Protein AF-A0A0G1WYI2-F1 (afdb_monomer)

Sequence (240 aa):
MKNLLLYLTIISSIGLPIISYSRYSRLRNTNDNTSSTASSGVLGTSTGSEQIYFTVNVPAVFNEDLKAPNVVYSLRAGEGITLSGDAQSPTISNTGILELVAGTGISVEDNKITSTITQGLTSLTAGTNISIDGNKITNTYTAPAVDFTESGWTISGTTVGLTTTTNSVVVDGLTFGNATITNGKSILPDTDLGSDLGSPTYRFNNIYAANLEIESGITSSGQALVTYNPADTTFADEGA

pLDDT: mean 72.84, std 18.52, range [35.06, 95.62]

Foldseek 3Di:
DDDDDDDDDDDDDDDDDDDDDDDDDDPDPDPPPDDDDDDPPDVDDDPDPDDDDDPPPDDDDDPDDDDDPPDQQDDDDDPQWDWDDGRRDIDIDGRNPPDDDDDQQWDDDDPDIDGNPPPPCVDDDDDPQWDDDPPDIDRNDDDDDPPCVVVQWDDDPPDIDRNDPPDDDDDPDDDDPDD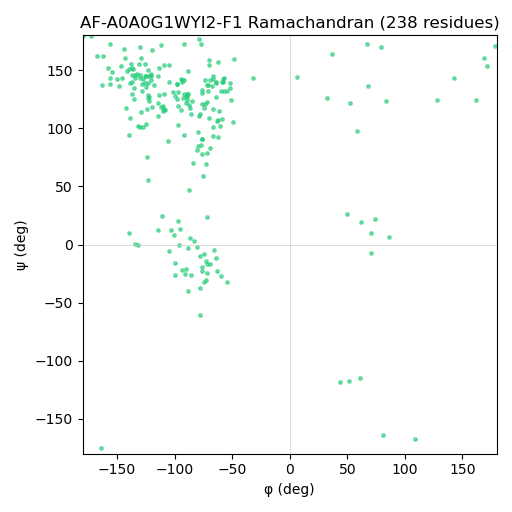DDDPPDDDDDPDPVPDDPADPVGDDPDDDDPDDDDPDDDPDDDDDDDDDDPVDPDDDDDDD

Structure (mmCIF, N/CA/C/O backbone):
data_AF-A0A0G1WYI2-F1
#
_entry.id   AF-A0A0G1WYI2-F1
#
loop_
_atom_site.group_PDB
_atom_site.id
_atom_site.type_symbol
_atom_site.label_atom_id
_atom_site.label_alt_id
_atom_site.label_comp_id
_atom_site.label_asym_id
_atom_site.label_entity_id
_atom_site.label_seq_id
_atom_site.pdbx_PDB_ins_code
_atom_site.Cartn_x
_atom_site.Cartn_y
_atom_site.Cartn_z
_atom_site.occupancy
_atom_site.B_iso_or_equiv
_atom_site.auth_seq_id
_atom_site.auth_comp_id
_atom_site.auth_asym_id
_atom_site.auth_atom_id
_atom_site.pdbx_PDB_model_num
ATOM 1 N N . MET A 1 1 ? -114.170 18.255 120.580 1.00 37.19 1 MET A N 1
ATOM 2 C CA . MET A 1 1 ? -113.705 16.931 121.068 1.00 37.19 1 MET A CA 1
ATOM 3 C C . MET A 1 1 ? -113.853 15.912 119.923 1.00 37.19 1 MET A C 1
ATOM 5 O O . MET A 1 1 ? -114.345 16.313 118.878 1.00 37.19 1 MET A O 1
ATOM 9 N N . LYS A 1 2 ? -113.390 14.659 120.087 1.00 45.09 2 LYS A N 1
ATOM 10 C CA . LYS A 1 2 ? -113.531 13.479 119.171 1.00 45.09 2 LYS A CA 1
ATOM 11 C C . LYS A 1 2 ? -114.995 13.272 118.674 1.00 45.09 2 LYS A C 1
ATOM 13 O O . LYS A 1 2 ? -115.870 13.763 119.378 1.00 45.09 2 LYS A O 1
ATOM 18 N N . ASN A 1 3 ? -115.402 12.578 117.585 1.00 43.59 3 ASN A N 1
ATOM 19 C CA . ASN A 1 3 ? -114.900 11.544 116.615 1.00 43.59 3 ASN A CA 1
ATOM 20 C C . ASN A 1 3 ? -115.858 11.557 115.347 1.00 43.59 3 ASN A C 1
ATOM 22 O O . ASN A 1 3 ? -116.803 12.336 115.404 1.00 43.59 3 ASN A O 1
ATOM 26 N N . LEU A 1 4 ? -115.863 10.745 114.253 1.00 45.12 4 LEU A N 1
ATOM 27 C CA . LEU A 1 4 ? -114.950 9.879 113.436 1.00 45.12 4 LEU A CA 1
ATOM 28 C C . LEU A 1 4 ? -115.776 9.229 112.247 1.00 45.12 4 LEU A C 1
ATOM 30 O O . LEU A 1 4 ? -116.988 9.419 112.224 1.00 45.12 4 LEU A O 1
ATOM 34 N N . LEU A 1 5 ? -115.166 8.409 111.351 1.00 41.28 5 LEU A N 1
ATOM 35 C CA . LEU A 1 5 ? -115.754 7.467 110.326 1.00 41.28 5 LEU A CA 1
ATOM 36 C C . LEU A 1 5 ? -116.296 8.050 108.970 1.00 41.28 5 LEU A C 1
ATOM 38 O O . LEU A 1 5 ? -116.483 9.256 108.886 1.00 41.28 5 LEU A O 1
ATOM 42 N N . LEU A 1 6 ? -116.655 7.268 107.912 1.00 39.69 6 LEU A N 1
ATOM 43 C CA . LEU A 1 6 ? -115.884 6.345 107.009 1.00 39.69 6 LEU A CA 1
ATOM 44 C C . LEU A 1 6 ? -116.715 5.920 105.734 1.00 39.69 6 LEU A C 1
ATOM 46 O O . LEU A 1 6 ? -117.937 5.968 105.803 1.00 39.69 6 LEU A O 1
ATOM 50 N N . TYR A 1 7 ? -116.072 5.408 104.650 1.00 39.09 7 TYR A N 1
ATOM 51 C CA . TYR A 1 7 ? -116.632 4.686 103.446 1.00 39.09 7 TYR A CA 1
ATOM 52 C C . TYR A 1 7 ? -117.539 5.478 102.447 1.00 39.09 7 TYR A C 1
ATOM 54 O O . TYR A 1 7 ? -117.948 6.580 102.779 1.00 39.09 7 TYR A O 1
ATOM 62 N N . LEU A 1 8 ? -118.000 5.019 101.254 1.00 37.19 8 LEU A N 1
ATOM 63 C CA . LEU A 1 8 ? -117.553 4.226 100.050 1.00 37.19 8 LEU A CA 1
ATOM 64 C C . LEU A 1 8 ? -118.758 4.353 99.005 1.00 37.19 8 LEU A C 1
ATOM 66 O O . LEU A 1 8 ? -119.695 5.071 99.341 1.00 37.19 8 LEU A O 1
ATOM 70 N N . THR A 1 9 ? -118.929 3.867 97.749 1.00 39.34 9 THR A N 1
ATOM 71 C CA . THR A 1 9 ? -118.399 2.773 96.890 1.00 39.34 9 THR A CA 1
ATOM 72 C C . THR A 1 9 ? -118.709 2.986 95.371 1.00 39.34 9 THR A C 1
ATOM 74 O O . THR A 1 9 ? -119.821 3.354 95.019 1.00 39.34 9 THR A O 1
ATOM 77 N N . ILE A 1 10 ? -117.716 2.713 94.502 1.00 38.62 10 ILE A N 1
ATOM 78 C CA . ILE A 1 10 ? -117.664 2.153 93.107 1.00 38.62 10 ILE A CA 1
ATOM 79 C C . ILE A 1 10 ? -118.977 1.873 92.286 1.00 38.62 10 ILE A C 1
ATOM 81 O O . ILE A 1 10 ? -119.894 1.299 92.860 1.00 38.62 10 ILE A O 1
ATOM 85 N N . ILE A 1 11 ? -118.988 2.088 90.931 1.00 42.03 11 ILE A N 1
ATOM 86 C CA . ILE A 1 11 ? -119.310 1.102 89.815 1.00 42.03 11 ILE A CA 1
ATOM 87 C C . ILE A 1 11 ? -119.673 1.707 88.403 1.00 42.03 11 ILE A C 1
ATOM 89 O O . ILE A 1 11 ? -120.622 2.466 88.293 1.00 42.03 11 ILE A O 1
ATOM 93 N N . SER A 1 12 ? -118.931 1.279 87.344 1.00 36.81 12 SER A N 1
ATOM 94 C CA . SER A 1 12 ? -119.211 1.032 85.874 1.00 36.81 12 SER A CA 1
ATOM 95 C C . SER A 1 12 ? -120.161 1.899 84.981 1.00 36.81 12 SER A C 1
ATOM 97 O O . SER A 1 12 ? -121.093 2.486 85.502 1.00 36.81 12 SER A O 1
ATOM 99 N N . SER A 1 13 ? -120.163 1.870 83.622 1.00 39.16 13 SER A N 1
ATOM 100 C CA . SER A 1 13 ? -119.193 1.591 82.513 1.00 39.16 13 SER A CA 1
ATOM 101 C C . SER A 1 13 ? -119.908 1.693 81.118 1.00 39.16 13 SER A C 1
ATOM 103 O O . SER A 1 13 ? -121.133 1.689 81.086 1.00 39.16 13 SER A O 1
ATOM 105 N N . ILE A 1 14 ? -119.155 1.659 79.992 1.00 43.16 14 ILE A N 1
ATOM 106 C CA . ILE A 1 14 ? -119.571 1.484 78.558 1.00 43.16 14 ILE A CA 1
ATOM 107 C C . ILE A 1 14 ? -120.382 2.657 77.926 1.00 43.16 14 ILE A C 1
ATOM 109 O O . ILE A 1 14 ? -121.309 3.160 78.541 1.00 43.16 14 ILE A O 1
ATOM 113 N N . GLY A 1 15 ? -120.160 3.145 76.689 1.00 38.44 15 GLY A N 1
ATOM 114 C CA . GLY A 1 15 ? -119.109 2.918 75.668 1.00 38.44 15 GLY A CA 1
ATOM 115 C C . GLY A 1 15 ? -119.650 2.922 74.212 1.00 38.44 15 GLY A C 1
ATOM 116 O O . GLY A 1 15 ? -120.755 2.434 74.016 1.00 38.44 15 GLY A O 1
ATOM 117 N N . LEU A 1 16 ? -118.902 3.459 73.218 1.00 35.12 16 LEU A N 1
ATOM 118 C CA . LEU A 1 16 ? -118.839 3.111 71.759 1.00 35.12 16 LEU A CA 1
ATOM 119 C C . LEU A 1 16 ? -118.047 4.194 70.939 1.00 35.12 16 LEU A C 1
ATOM 121 O O . LEU A 1 16 ? -117.873 5.298 71.458 1.00 35.12 16 LEU A O 1
ATOM 125 N N . PRO A 1 17 ? -117.520 3.918 69.713 1.00 54.47 17 PRO A N 1
ATOM 126 C CA . PRO A 1 17 ? -116.478 4.743 69.059 1.00 54.47 17 PRO A CA 1
ATOM 127 C C . PRO A 1 17 ? -116.847 5.387 67.695 1.00 54.47 17 PRO A C 1
ATOM 129 O O . PRO A 1 17 ? -117.784 4.958 67.027 1.00 54.47 17 PRO A O 1
ATOM 132 N N . ILE A 1 18 ? -116.018 6.336 67.222 1.00 41.19 18 ILE A N 1
ATOM 133 C CA . ILE A 1 18 ? -115.964 6.829 65.823 1.00 41.19 18 ILE A CA 1
ATOM 134 C C . ILE A 1 18 ? -114.490 6.989 65.372 1.00 41.19 18 ILE A C 1
ATOM 136 O O . ILE A 1 18 ? -113.619 7.316 66.175 1.00 41.19 18 ILE A O 1
ATOM 140 N N . ILE A 1 19 ? -114.223 6.736 64.085 1.00 39.88 19 ILE A N 1
ATOM 141 C CA . ILE A 1 19 ? -112.911 6.766 63.396 1.00 39.88 19 ILE A CA 1
ATOM 142 C C . ILE A 1 19 ? -112.727 8.168 62.742 1.00 39.88 19 ILE A C 1
ATOM 144 O O . ILE A 1 19 ? -113.716 8.745 62.299 1.00 39.88 19 ILE A O 1
ATOM 148 N N . SER A 1 20 ? -111.552 8.821 62.681 1.00 40.44 20 SER A N 1
ATOM 149 C CA . SER A 1 20 ? -110.585 8.628 61.577 1.00 40.44 20 SER A CA 1
ATOM 150 C C . SER A 1 20 ? -109.384 9.605 61.543 1.00 40.44 20 SER A C 1
ATOM 152 O O . SER A 1 20 ? -109.482 10.760 61.942 1.00 40.44 20 SER A O 1
ATOM 154 N N . TYR A 1 21 ? -108.293 9.110 60.940 1.00 35.06 21 TYR A N 1
ATOM 155 C CA . TYR A 1 21 ? -107.160 9.778 60.261 1.00 35.06 21 TYR A CA 1
ATOM 156 C C . TYR A 1 21 ? -106.242 10.806 60.970 1.00 35.06 21 TYR A C 1
ATOM 158 O O . TYR A 1 21 ? -106.439 12.017 60.948 1.00 35.06 21 TYR A O 1
ATOM 166 N N . SER A 1 22 ? -105.099 10.260 61.412 1.00 45.66 22 SER A N 1
ATOM 167 C CA . SER A 1 22 ? -103.716 10.696 61.112 1.00 45.66 22 SER A CA 1
ATOM 168 C C . SER A 1 22 ? -103.285 12.158 61.316 1.00 45.66 22 SER A C 1
ATOM 170 O O . SER A 1 22 ? -103.670 13.067 60.583 1.00 45.66 22 SER A O 1
ATOM 172 N N . ARG A 1 23 ? -102.261 12.333 62.163 1.00 39.91 23 ARG A N 1
ATOM 173 C CA . ARG A 1 23 ? -101.272 13.418 62.057 1.00 39.91 23 ARG A CA 1
ATOM 174 C C . ARG A 1 23 ? -99.870 12.821 62.141 1.00 39.91 23 ARG A C 1
ATOM 176 O O . ARG A 1 23 ? -99.660 11.896 62.919 1.00 39.91 23 ARG A O 1
ATOM 183 N N . TYR A 1 24 ? -98.917 13.371 61.390 1.00 42.72 24 TYR A N 1
ATOM 184 C CA . TYR A 1 24 ? -97.500 13.030 61.540 1.00 42.72 24 TYR A CA 1
ATOM 185 C C . TYR A 1 24 ? -97.013 13.436 62.937 1.00 42.72 24 TYR A C 1
ATOM 187 O O . TYR A 1 24 ? -96.816 14.622 63.219 1.00 42.72 24 TYR A O 1
ATOM 195 N N . SER A 1 25 ? -96.809 12.462 63.821 1.00 41.66 25 SER A N 1
ATOM 196 C CA . SER A 1 25 ? -96.115 12.675 65.085 1.00 41.66 25 SER A CA 1
ATOM 197 C C . SER A 1 25 ? -94.634 12.916 64.801 1.00 41.66 25 SER A C 1
ATOM 199 O O . SER A 1 25 ? -93.890 12.002 64.453 1.00 41.66 25 SER A O 1
ATOM 201 N N . ARG A 1 26 ? -94.177 14.161 64.987 1.00 43.66 26 ARG A N 1
ATOM 202 C CA . ARG A 1 26 ? -92.742 14.414 65.186 1.00 43.66 26 ARG A CA 1
ATOM 203 C C . ARG A 1 26 ? -92.287 13.539 66.353 1.00 43.66 26 ARG A C 1
ATOM 205 O O . ARG A 1 26 ? -92.957 13.550 67.388 1.00 43.66 26 ARG A O 1
ATOM 212 N N . LEU A 1 27 ? -91.178 12.815 66.197 1.00 48.06 27 LEU A N 1
ATOM 213 C CA . LEU A 1 27 ? -90.587 12.015 67.273 1.00 48.06 27 LEU A CA 1
ATOM 214 C C . LEU A 1 27 ? -90.159 12.940 68.418 1.00 48.06 27 LEU A C 1
ATOM 216 O O . LEU A 1 27 ? -89.075 13.521 68.424 1.00 48.06 27 LEU A O 1
ATOM 220 N N . ARG A 1 28 ? -91.067 13.116 69.376 1.00 41.06 28 ARG A N 1
ATOM 221 C CA . ARG A 1 28 ? -90.814 13.799 70.634 1.00 41.06 28 ARG A CA 1
ATOM 222 C C . ARG A 1 28 ? -90.092 12.792 71.512 1.00 41.06 28 ARG A C 1
ATOM 224 O O . ARG A 1 28 ? -90.706 11.813 71.912 1.00 41.06 28 ARG A O 1
ATOM 231 N N . ASN A 1 29 ? -88.810 13.021 71.781 1.00 47.69 29 ASN A N 1
ATOM 232 C CA . ASN A 1 29 ? -88.068 12.180 72.712 1.00 47.69 29 ASN A CA 1
ATOM 233 C C . ASN A 1 29 ? -88.636 12.366 74.131 1.00 47.69 29 ASN A C 1
ATOM 235 O O . ASN A 1 29 ? -88.281 13.317 74.830 1.00 47.69 29 ASN A O 1
ATOM 239 N N . THR A 1 30 ? -89.575 11.506 74.520 1.00 42.22 30 THR A N 1
ATOM 240 C CA . THR A 1 30 ? -89.993 11.308 75.907 1.00 42.22 30 THR A CA 1
ATOM 241 C C . THR A 1 30 ? -89.069 10.271 76.527 1.00 42.22 30 THR A C 1
ATOM 243 O O . THR A 1 30 ? -89.017 9.131 76.074 1.00 42.22 30 THR A O 1
ATOM 246 N N . ASN A 1 31 ? -88.329 10.681 77.559 1.00 51.09 31 ASN A N 1
ATOM 247 C CA . ASN A 1 31 ? -87.367 9.837 78.271 1.00 51.09 31 ASN A CA 1
ATOM 248 C C . ASN A 1 31 ? -88.085 8.836 79.202 1.00 51.09 31 ASN A C 1
ATOM 250 O O . ASN A 1 31 ? -87.878 8.850 80.417 1.00 51.09 31 ASN A O 1
ATOM 254 N N . ASP A 1 32 ? -88.947 7.988 78.642 1.00 42.41 32 ASP A N 1
ATOM 255 C CA . ASP A 1 32 ? -89.652 6.939 79.375 1.00 42.41 32 ASP A CA 1
ATOM 256 C C . ASP A 1 32 ? -88.689 5.777 79.649 1.00 42.41 32 ASP A C 1
ATOM 258 O O . ASP A 1 32 ? -88.514 4.853 78.857 1.00 42.41 32 ASP A O 1
ATOM 262 N N . ASN A 1 33 ? -88.021 5.861 80.800 1.00 50.84 33 ASN A N 1
ATOM 263 C CA . ASN A 1 33 ? -87.077 4.869 81.305 1.00 50.84 33 ASN A CA 1
ATOM 264 C C . ASN A 1 33 ? -87.810 3.599 81.790 1.00 50.84 33 ASN A C 1
ATOM 266 O O . ASN A 1 33 ? -87.896 3.329 82.990 1.00 50.84 33 ASN A O 1
ATOM 270 N N . THR A 1 34 ? -88.387 2.836 80.860 1.00 42.88 34 THR A N 1
ATOM 271 C CA . THR A 1 34 ? -89.119 1.595 81.146 1.00 42.88 34 THR A CA 1
ATOM 272 C C . THR A 1 34 ? -88.230 0.372 80.938 1.00 42.88 34 THR A C 1
ATOM 274 O O . THR A 1 34 ? -88.010 -0.073 79.811 1.00 42.88 34 THR A O 1
ATOM 277 N N . SER A 1 35 ? -87.752 -0.205 82.041 1.00 55.03 35 SER A N 1
ATOM 278 C CA . SER A 1 35 ? -87.058 -1.497 82.032 1.00 55.03 35 SER A CA 1
ATOM 279 C C . SER A 1 35 ? -88.000 -2.614 81.571 1.00 55.03 35 SER A C 1
ATOM 281 O O . SER A 1 35 ? -89.073 -2.794 82.150 1.00 55.03 35 SER A O 1
ATOM 283 N N . SER A 1 36 ? -87.594 -3.386 80.560 1.00 44.00 36 SER A N 1
ATOM 284 C CA . SER A 1 36 ? -88.272 -4.630 80.190 1.00 44.00 36 SER A CA 1
ATOM 285 C C . SER A 1 36 ? -87.279 -5.764 79.928 1.00 44.00 36 SER A C 1
ATOM 287 O O . SER A 1 36 ? -86.241 -5.602 79.294 1.00 44.00 36 SER A O 1
ATOM 289 N N . THR A 1 37 ? -87.638 -6.911 80.495 1.00 41.66 37 THR A N 1
ATOM 290 C CA . THR A 1 37 ? -87.042 -8.250 80.412 1.00 41.66 37 THR A CA 1
ATOM 291 C C . THR A 1 37 ? -86.368 -8.621 79.089 1.00 41.66 37 THR A C 1
ATOM 293 O O . THR A 1 37 ? -86.890 -8.336 78.016 1.00 41.66 37 THR A O 1
ATOM 296 N N . ALA A 1 38 ? -85.268 -9.374 79.193 1.00 50.78 38 ALA A N 1
ATOM 297 C CA . ALA A 1 38 ? -84.417 -9.803 78.086 1.00 50.78 38 ALA A CA 1
ATOM 298 C C . ALA A 1 38 ? -85.169 -10.427 76.890 1.00 50.78 38 ALA A C 1
ATOM 300 O O . ALA A 1 38 ? -85.546 -11.598 76.900 1.00 50.78 38 ALA A O 1
ATOM 301 N N . SER A 1 39 ? -85.265 -9.646 75.816 1.00 46.66 39 SER A N 1
ATOM 302 C CA . SER A 1 39 ? -85.240 -10.133 74.437 1.00 46.66 39 SER A CA 1
ATOM 303 C C . SER A 1 39 ? -83.906 -9.713 73.812 1.00 46.66 39 SER A C 1
ATOM 305 O O . SER A 1 39 ? -83.306 -8.727 74.249 1.00 46.66 39 SER A O 1
ATOM 307 N N . SER A 1 40 ? -83.425 -10.435 72.796 1.00 52.91 40 SER A N 1
ATOM 308 C CA . SER A 1 40 ? -82.184 -10.081 72.092 1.00 52.91 40 SER A CA 1
ATOM 309 C C . SER A 1 40 ? -82.425 -8.901 71.144 1.00 52.91 40 SER A C 1
ATOM 311 O O . SER A 1 40 ? -82.615 -9.063 69.938 1.00 52.91 40 SER A O 1
ATOM 313 N N . GLY A 1 41 ? -82.478 -7.697 71.716 1.00 50.41 41 GLY A N 1
ATOM 314 C CA . GLY A 1 41 ? -82.623 -6.439 70.993 1.00 50.41 41 GLY A CA 1
ATOM 315 C C . GLY A 1 41 ? -81.350 -6.075 70.233 1.00 50.41 41 GLY A C 1
ATOM 316 O O . GLY A 1 41 ? -80.583 -5.229 70.685 1.00 50.41 41 GLY A O 1
ATOM 317 N N . VAL A 1 42 ? -81.129 -6.700 69.074 1.00 59.44 42 VAL A N 1
ATOM 318 C CA . VAL A 1 42 ? -80.141 -6.220 68.098 1.00 59.44 42 VAL A CA 1
ATOM 319 C C . VAL A 1 42 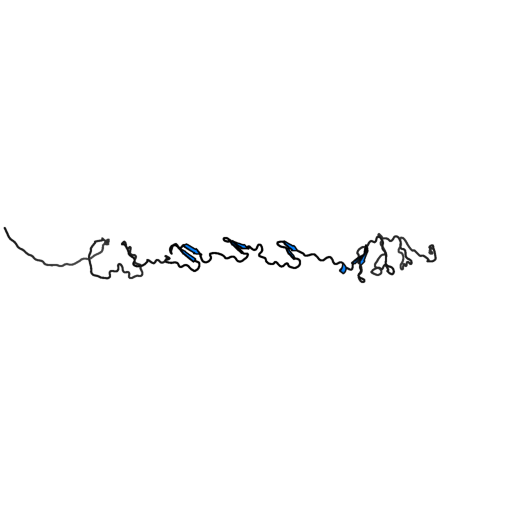? -80.469 -4.776 67.708 1.00 59.44 42 VAL A C 1
ATOM 321 O O . VAL A 1 42 ? -81.619 -4.456 67.414 1.00 59.44 42 VAL A O 1
ATOM 324 N N . LEU A 1 43 ? -79.459 -3.896 67.716 1.00 59.25 43 LEU A N 1
ATOM 325 C CA . LEU A 1 43 ? -79.641 -2.438 67.591 1.00 59.25 43 LEU A CA 1
ATOM 326 C C . LEU A 1 43 ? -80.228 -1.994 66.236 1.00 59.25 43 LEU A C 1
ATOM 328 O O . LEU A 1 43 ? -80.671 -0.858 66.094 1.00 59.25 43 LEU A O 1
ATOM 332 N N . GLY A 1 44 ? -80.280 -2.899 65.261 1.00 59.91 44 GLY A N 1
ATOM 333 C CA . GLY A 1 44 ? -81.156 -2.819 64.102 1.00 59.91 44 GLY A CA 1
ATOM 334 C C . GLY A 1 44 ? -81.284 -4.188 63.440 1.00 59.91 44 GLY A C 1
ATOM 335 O O . GLY A 1 44 ? -80.464 -5.080 63.661 1.00 59.91 44 GLY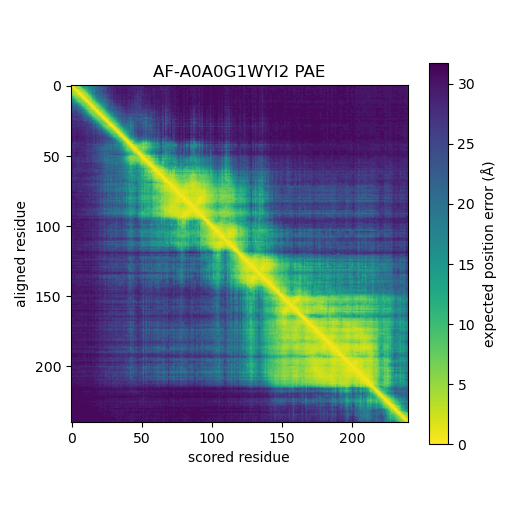 A O 1
ATOM 336 N N . THR A 1 45 ? -82.315 -4.353 62.618 1.00 62.22 45 THR A N 1
ATOM 337 C CA . THR A 1 45 ? -82.501 -5.525 61.760 1.00 62.22 45 THR A CA 1
ATOM 338 C C . THR A 1 45 ? -82.960 -5.062 60.381 1.00 62.22 45 THR A C 1
ATOM 340 O O . THR A 1 45 ? -83.747 -4.123 60.276 1.00 62.22 45 THR A O 1
ATOM 343 N N . SER A 1 46 ? -82.433 -5.691 59.332 1.00 65.62 46 SER A N 1
ATOM 344 C CA . SER A 1 46 ? -82.806 -5.450 57.938 1.00 65.62 46 SER A CA 1
ATOM 345 C C . SER A 1 46 ? -83.143 -6.784 57.286 1.00 65.62 46 SER A C 1
ATOM 347 O O . SER A 1 46 ? -82.455 -7.782 57.501 1.00 65.62 46 SER A O 1
ATOM 349 N N . THR A 1 47 ? -84.206 -6.795 56.488 1.00 57.56 47 THR A N 1
ATOM 350 C CA . THR A 1 47 ? -84.657 -7.951 55.702 1.00 57.56 47 THR A CA 1
ATOM 351 C C . THR A 1 47 ? -84.240 -7.865 54.229 1.00 57.56 47 THR A C 1
ATOM 353 O O . THR A 1 47 ? -84.665 -8.693 53.426 1.00 57.56 47 THR A O 1
ATOM 356 N N . GLY A 1 48 ? -83.398 -6.890 53.869 1.00 65.06 48 GLY A N 1
ATOM 357 C CA . GLY A 1 48 ? -82.819 -6.723 52.535 1.00 65.06 48 GLY A CA 1
ATOM 358 C C . GLY A 1 48 ? -81.301 -6.533 52.582 1.00 65.06 48 GLY A C 1
ATOM 359 O O . GLY A 1 48 ? -80.720 -6.315 53.643 1.00 65.06 48 GLY A O 1
ATOM 360 N N . SER A 1 49 ? -80.648 -6.580 51.418 1.00 57.06 49 SER A N 1
ATOM 361 C CA . SER A 1 49 ? -79.186 -6.447 51.254 1.00 57.06 49 SER A CA 1
ATOM 362 C C . SER A 1 49 ? -78.638 -5.025 51.490 1.00 57.06 49 SER A C 1
ATOM 364 O O . SER A 1 49 ? -77.587 -4.666 50.964 1.00 57.06 49 SER A O 1
ATOM 366 N N . GLU A 1 50 ? -79.354 -4.201 52.253 1.00 65.81 50 GLU A N 1
ATOM 367 C CA . GLU A 1 50 ? -79.022 -2.806 52.534 1.00 65.81 50 GLU A CA 1
ATOM 368 C C . GLU A 1 50 ? -78.129 -2.704 53.778 1.00 65.81 50 GLU A C 1
ATOM 370 O O . GLU A 1 50 ? -78.452 -3.225 54.849 1.00 65.81 50 GLU A O 1
ATOM 375 N N . GLN A 1 51 ? -76.988 -2.028 53.637 1.00 69.25 51 GLN A N 1
ATOM 376 C CA . GLN A 1 51 ? -75.997 -1.888 54.700 1.00 69.25 51 GLN A CA 1
ATOM 377 C C . GLN A 1 51 ? -76.452 -0.833 55.722 1.00 69.25 51 GLN A C 1
ATOM 379 O O . GLN A 1 51 ? -76.514 0.356 55.414 1.00 69.25 51 GLN A O 1
ATOM 384 N N . ILE A 1 52 ? -76.770 -1.260 56.950 1.00 67.44 52 ILE A N 1
ATOM 385 C CA . ILE A 1 52 ? -77.229 -0.348 58.009 1.00 67.44 52 ILE A CA 1
ATOM 386 C C . ILE A 1 52 ? -76.046 0.467 58.552 1.00 67.44 52 ILE A C 1
ATOM 388 O O . ILE A 1 52 ? -75.125 -0.085 59.154 1.00 67.44 52 ILE A O 1
ATOM 392 N N . TYR A 1 53 ? -76.097 1.790 58.391 1.00 66.19 53 TYR A N 1
ATOM 393 C CA . TYR A 1 53 ? -75.136 2.717 58.991 1.00 66.19 53 TYR A CA 1
ATOM 394 C C . TYR A 1 53 ? -75.613 3.180 60.374 1.00 66.19 53 TYR A C 1
ATOM 396 O O . TYR A 1 53 ? -76.670 3.797 60.498 1.00 66.19 53 TYR A O 1
ATOM 404 N N . PHE A 1 54 ? -74.806 2.935 61.411 1.00 68.06 54 PHE A N 1
ATOM 405 C CA . PHE A 1 54 ? -75.047 3.429 62.769 1.00 68.06 54 PHE A CA 1
ATOM 406 C C . PHE A 1 54 ? -74.035 4.519 63.138 1.00 68.06 54 PHE A C 1
ATOM 408 O O . PHE A 1 54 ? -72.842 4.246 63.272 1.00 68.06 54 PHE A O 1
ATOM 415 N N . THR A 1 55 ? -74.503 5.746 63.375 1.00 65.19 55 THR A N 1
ATOM 416 C CA . THR A 1 55 ? -73.665 6.820 63.938 1.00 65.19 55 THR A CA 1
ATOM 417 C C . THR A 1 55 ? -73.547 6.643 65.452 1.00 65.19 55 THR A C 1
ATOM 419 O O . THR A 1 55 ? -74.316 7.212 66.228 1.00 65.19 55 THR A O 1
ATOM 422 N N . VAL A 1 56 ? -72.593 5.818 65.884 1.00 66.38 56 VAL A N 1
ATOM 423 C CA . VAL A 1 56 ? -72.339 5.527 67.303 1.00 66.38 56 VAL A CA 1
ATOM 424 C C . VAL A 1 56 ? -71.605 6.703 67.960 1.00 66.38 56 VAL A C 1
ATOM 426 O O . VAL A 1 56 ? -70.381 6.760 67.970 1.00 66.38 56 VAL A O 1
ATOM 429 N N . ASN A 1 57 ? -72.353 7.655 68.526 1.00 68.38 57 ASN A N 1
ATOM 430 C CA . ASN A 1 57 ? -71.797 8.803 69.260 1.00 68.38 57 ASN A CA 1
ATOM 431 C C . ASN A 1 57 ? -71.548 8.496 70.754 1.00 68.38 57 ASN A C 1
ATOM 433 O O . ASN A 1 57 ? -71.943 9.253 71.640 1.00 68.38 57 ASN A O 1
ATOM 437 N N . VAL A 1 58 ? -70.921 7.350 71.026 1.00 73.06 58 VAL A N 1
ATOM 438 C CA . VAL A 1 58 ? -70.382 6.947 72.336 1.00 73.06 58 VAL A CA 1
ATOM 439 C C . VAL A 1 58 ? -69.011 6.291 72.116 1.00 73.06 58 VAL A C 1
ATOM 441 O O . VAL A 1 58 ? -68.775 5.789 71.016 1.00 73.06 58 VAL A O 1
ATOM 444 N N . PRO A 1 59 ? -68.096 6.272 73.105 1.00 74.50 59 PRO A N 1
ATOM 445 C CA . PRO A 1 59 ? -66.779 5.658 72.937 1.00 74.50 59 PRO A CA 1
ATOM 446 C C . PRO A 1 59 ? -66.879 4.170 72.570 1.00 74.50 59 PRO A C 1
ATOM 448 O O . PRO A 1 59 ? -67.230 3.334 73.402 1.00 74.50 59 PRO A O 1
ATOM 451 N N . ALA A 1 60 ? -66.572 3.843 71.315 1.00 72.12 60 ALA A N 1
ATOM 452 C CA . ALA A 1 60 ? -66.518 2.472 70.831 1.00 72.12 60 ALA A CA 1
ATOM 453 C C . ALA A 1 60 ? -65.144 1.864 71.139 1.00 72.12 60 ALA A C 1
ATOM 455 O O . ALA A 1 60 ? -64.116 2.388 70.711 1.00 72.12 60 ALA A O 1
ATOM 456 N N . VAL A 1 61 ? -65.134 0.742 71.859 1.00 79.81 61 VAL A N 1
ATOM 457 C CA . VAL A 1 61 ? -63.953 -0.118 71.998 1.00 79.81 61 VAL A CA 1
ATOM 458 C C . VAL A 1 61 ? -64.096 -1.249 70.988 1.00 79.81 61 VAL A C 1
ATOM 460 O O . VAL A 1 61 ? -65.062 -2.008 71.041 1.00 79.81 61 VAL A O 1
ATOM 463 N N . PHE A 1 62 ? -63.147 -1.348 70.061 1.00 81.00 62 PHE A N 1
ATOM 464 C CA . PHE A 1 62 ? -63.052 -2.478 69.145 1.00 81.00 62 PHE A CA 1
ATOM 465 C C . PHE A 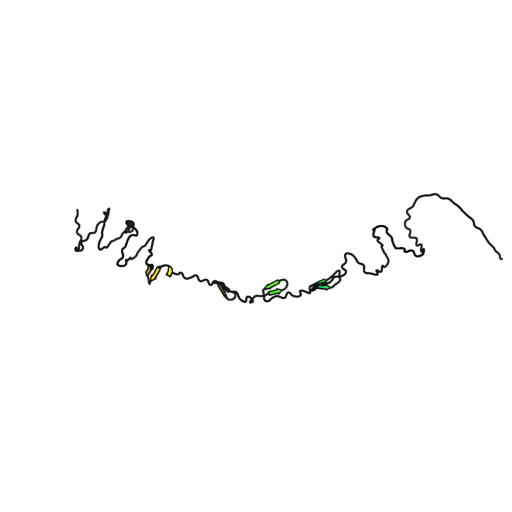1 62 ? -62.173 -3.552 69.788 1.00 81.00 62 PHE A C 1
ATOM 467 O O . PHE A 1 62 ? -61.062 -3.263 70.228 1.00 81.00 62 PHE A O 1
ATOM 474 N N . ASN A 1 63 ? -62.675 -4.787 69.850 1.00 82.31 63 ASN A N 1
ATOM 475 C CA . ASN A 1 63 ? -61.939 -5.923 70.420 1.00 82.31 63 ASN A CA 1
ATOM 476 C C . ASN A 1 63 ? -60.877 -6.491 69.456 1.00 82.31 63 ASN A C 1
ATOM 478 O O . ASN A 1 63 ? -60.083 -7.337 69.856 1.00 82.31 63 ASN A O 1
ATOM 482 N N . GLU A 1 64 ? -60.880 -6.042 68.198 1.00 84.25 64 GLU A N 1
ATOM 483 C CA . GLU A 1 64 ? -59.995 -6.469 67.113 1.00 84.25 64 GLU A CA 1
ATOM 484 C C . GLU A 1 64 ? -59.631 -5.265 66.223 1.00 84.25 64 GLU A C 1
ATOM 486 O O . GLU A 1 64 ? -60.337 -4.252 66.208 1.00 84.25 64 GLU A O 1
ATOM 491 N N . ASP A 1 65 ? -58.545 -5.383 65.456 1.00 82.31 65 ASP A N 1
ATOM 492 C CA . ASP A 1 65 ? -58.110 -4.370 64.489 1.00 82.31 65 ASP A CA 1
ATOM 493 C C . ASP A 1 65 ? -59.170 -4.084 63.411 1.00 82.31 65 ASP A C 1
ATOM 495 O O . ASP A 1 65 ? -59.605 -4.985 62.689 1.00 82.31 65 ASP A O 1
ATOM 499 N N . LEU A 1 66 ? -59.454 -2.804 63.158 1.00 80.88 66 LEU A N 1
ATOM 500 C CA . LEU A 1 66 ? -60.239 -2.396 61.992 1.00 80.88 66 LEU A CA 1
ATOM 501 C C . LEU A 1 66 ? -59.473 -2.671 60.685 1.00 80.88 66 LEU A C 1
ATOM 503 O O . LEU A 1 66 ? -58.425 -2.073 60.420 1.00 80.88 66 LEU A O 1
ATOM 507 N N . LYS A 1 67 ? -60.024 -3.553 59.840 1.00 83.56 67 LYS A N 1
ATOM 508 C CA . LYS A 1 67 ? -59.513 -3.842 58.491 1.00 83.56 67 LYS A CA 1
ATOM 509 C C . LYS A 1 67 ? -60.293 -3.063 57.429 1.00 83.56 67 LYS A C 1
ATOM 511 O O . LYS A 1 67 ? -61.516 -3.156 57.358 1.00 83.56 67 LYS A O 1
ATOM 516 N N . ALA A 1 68 ? -59.580 -2.305 56.598 1.00 85.56 68 ALA A N 1
ATOM 517 C CA . ALA A 1 68 ? -60.125 -1.496 55.508 1.00 85.56 68 ALA A CA 1
ATOM 518 C C . ALA A 1 68 ? -59.528 -1.937 54.152 1.00 85.56 68 ALA A C 1
ATOM 520 O O . ALA A 1 68 ? -58.329 -2.215 54.102 1.00 85.56 68 ALA A O 1
ATOM 521 N N . PRO A 1 69 ? -60.302 -1.971 53.043 1.00 83.00 69 PRO A N 1
ATOM 522 C CA . PRO A 1 69 ? -59.846 -2.568 51.777 1.00 83.00 69 PRO A CA 1
ATOM 523 C C . PRO A 1 69 ? -58.593 -1.944 51.145 1.00 83.00 69 PRO A C 1
ATOM 525 O O . PRO A 1 69 ? -57.872 -2.629 50.429 1.00 83.00 69 PRO A O 1
ATOM 528 N N . ASN A 1 70 ? -58.331 -0.661 51.416 1.00 84.25 70 ASN A N 1
ATOM 529 C CA . ASN A 1 70 ? -57.266 0.121 50.775 1.00 84.25 70 ASN A CA 1
ATOM 530 C C . ASN A 1 70 ? -56.114 0.469 51.743 1.00 84.25 70 ASN A C 1
ATOM 532 O O . ASN A 1 70 ? -55.435 1.477 51.552 1.00 84.25 70 ASN A O 1
ATOM 536 N N . VAL A 1 71 ? -55.912 -0.318 52.807 1.00 89.00 71 VAL A N 1
ATOM 537 C CA . VAL A 1 71 ? -54.840 -0.111 53.798 1.00 89.00 71 VAL A CA 1
ATOM 538 C C . VAL A 1 71 ? -53.832 -1.258 53.738 1.00 89.00 71 VAL A C 1
ATOM 540 O O . VAL A 1 71 ? -54.197 -2.430 53.819 1.00 89.00 71 VAL A O 1
ATOM 543 N N . VAL A 1 72 ? -52.547 -0.914 53.627 1.00 88.88 72 VAL A N 1
ATOM 544 C CA . VAL A 1 72 ? -51.435 -1.870 53.710 1.00 88.88 72 VAL A CA 1
ATOM 545 C C . VAL A 1 72 ? -51.063 -2.060 55.180 1.00 88.88 72 VAL A C 1
ATOM 547 O O . VAL A 1 72 ? -50.567 -1.140 55.824 1.00 88.88 72 VAL A O 1
ATOM 550 N N . TYR A 1 73 ? -51.316 -3.256 55.715 1.00 89.12 73 TYR A N 1
ATOM 551 C CA . TYR A 1 73 ? -51.062 -3.585 57.127 1.00 89.12 73 TYR A CA 1
ATOM 552 C C . TYR A 1 73 ? -49.662 -4.150 57.388 1.00 89.12 73 TYR A C 1
ATOM 554 O O . TYR A 1 73 ? -49.189 -4.123 58.522 1.00 89.12 73 TYR A O 1
ATOM 562 N N . SER A 1 74 ? -49.001 -4.689 56.365 1.00 90.62 74 SER A N 1
ATOM 563 C CA . SER A 1 74 ? -47.648 -5.228 56.469 1.00 90.62 74 SER A CA 1
ATOM 564 C C . SER A 1 74 ? -46.969 -5.275 55.104 1.00 90.62 74 SER A C 1
ATOM 566 O O . SER A 1 74 ? -47.615 -5.414 54.066 1.00 90.62 74 SER A O 1
ATOM 568 N N . LEU A 1 75 ? -45.642 -5.182 55.124 1.00 92.69 75 LEU A N 1
ATOM 569 C CA . LEU A 1 75 ? -44.767 -5.407 53.981 1.00 92.69 75 LEU A CA 1
ATOM 570 C C . LEU A 1 75 ? -43.635 -6.332 54.428 1.00 92.69 75 LEU A C 1
ATOM 572 O O . LEU A 1 75 ? -43.202 -6.287 55.580 1.00 92.69 75 LEU A O 1
ATOM 576 N N . ARG A 1 76 ? -43.156 -7.183 53.519 1.00 92.81 76 ARG A N 1
ATOM 577 C CA . ARG A 1 76 ? -42.048 -8.108 53.772 1.00 92.81 76 ARG A CA 1
ATOM 578 C C . ARG A 1 76 ? -40.945 -7.848 52.758 1.00 92.81 76 ARG A C 1
ATOM 580 O O . ARG A 1 76 ? -41.196 -7.887 51.557 1.00 92.81 76 ARG A O 1
ATOM 587 N N . ALA A 1 77 ? -39.732 -7.615 53.248 1.00 93.50 77 ALA A N 1
ATOM 588 C CA . ALA A 1 77 ? -38.559 -7.489 52.399 1.00 93.50 77 ALA A CA 1
ATOM 589 C C . ALA A 1 77 ? -38.227 -8.827 51.713 1.00 93.50 77 ALA A C 1
ATOM 591 O O . ALA A 1 77 ? -38.354 -9.896 52.320 1.00 93.50 77 ALA A O 1
ATOM 592 N N . GLY A 1 78 ? -37.791 -8.751 50.455 1.00 90.88 78 GLY A N 1
ATOM 593 C CA . GLY A 1 78 ? -37.081 -9.843 49.793 1.00 90.88 78 GLY A CA 1
ATOM 594 C C . GLY A 1 78 ? -35.612 -9.890 50.220 1.00 90.88 78 GLY A C 1
ATOM 595 O O . GLY A 1 78 ? -35.137 -9.027 50.959 1.00 90.88 78 GLY A O 1
ATOM 596 N N . GLU A 1 79 ? -34.879 -10.885 49.727 1.00 90.00 79 GLU A N 1
ATOM 597 C CA . GLU A 1 79 ? -33.419 -10.887 49.832 1.00 90.00 79 GLU A CA 1
ATOM 598 C C . GLU A 1 79 ? -32.836 -9.645 49.141 1.00 90.00 79 GLU A C 1
ATOM 600 O O . GLU A 1 79 ? -33.336 -9.203 48.106 1.00 90.00 79 GLU A O 1
ATOM 605 N N . GLY A 1 80 ? -31.811 -9.042 49.746 1.00 90.00 80 GLY A N 1
ATOM 606 C CA . GLY A 1 80 ? -31.188 -7.829 49.219 1.00 90.00 80 GLY A CA 1
ATOM 607 C C . GLY A 1 80 ? -32.028 -6.549 49.315 1.00 90.00 80 GLY A C 1
ATOM 608 O O . GLY A 1 80 ? -31.639 -5.533 48.745 1.00 90.00 80 GLY A O 1
ATOM 609 N N . ILE A 1 81 ? -33.154 -6.567 50.032 1.00 94.38 81 ILE A N 1
ATOM 610 C CA . ILE A 1 81 ? -33.953 -5.380 50.349 1.00 94.38 81 ILE A CA 1
ATOM 611 C C . ILE A 1 81 ? -34.043 -5.232 51.870 1.00 94.38 81 ILE A C 1
ATOM 613 O O . ILE A 1 81 ? -34.129 -6.211 52.609 1.00 94.38 81 ILE A O 1
ATOM 617 N N . THR A 1 82 ? -34.089 -3.993 52.347 1.00 93.12 82 THR A N 1
ATOM 618 C CA . THR A 1 82 ? -34.497 -3.648 53.712 1.00 93.12 82 THR A CA 1
ATOM 619 C C . THR A 1 82 ? -35.663 -2.668 53.683 1.00 93.12 82 THR A C 1
ATOM 621 O O . THR A 1 82 ? -35.821 -1.888 52.742 1.00 93.12 82 THR A O 1
ATOM 624 N N . LEU A 1 83 ? -36.501 -2.745 54.716 1.00 94.81 83 LEU A N 1
ATOM 625 C CA . LEU A 1 83 ? -37.658 -1.880 54.923 1.00 94.81 83 LEU A CA 1
ATOM 626 C C . LEU A 1 83 ? -37.523 -1.191 56.282 1.00 94.81 83 LEU A C 1
ATOM 628 O O . LEU A 1 83 ? -37.137 -1.830 57.262 1.00 94.81 83 LEU A O 1
ATOM 632 N N . SER A 1 84 ? -37.866 0.091 56.346 1.00 93.38 84 SER A N 1
ATOM 633 C CA . SER A 1 84 ? -37.981 0.854 57.594 1.00 93.38 84 SER A CA 1
ATOM 634 C C . SER A 1 84 ? -39.140 1.855 57.516 1.00 93.38 84 SER A C 1
ATOM 636 O O . SER A 1 84 ? -39.714 2.058 56.447 1.00 93.38 84 SER A O 1
ATOM 638 N N . GLY A 1 85 ? -39.522 2.448 58.650 1.00 91.94 85 GLY A N 1
ATOM 639 C CA . GLY A 1 85 ? -40.798 3.163 58.775 1.00 91.94 85 GLY A CA 1
ATOM 640 C C . GLY A 1 85 ? -41.970 2.207 59.024 1.00 91.94 85 GLY A C 1
ATOM 641 O O . GLY A 1 85 ? -41.771 1.058 59.423 1.00 91.94 85 GLY A O 1
ATOM 642 N N . ASP A 1 86 ? -43.193 2.694 58.827 1.00 91.31 86 ASP A N 1
ATOM 643 C CA . ASP A 1 86 ? -44.420 1.899 58.941 1.00 91.31 86 ASP A CA 1
ATOM 644 C C . ASP A 1 86 ? -44.852 1.285 57.591 1.00 91.31 86 ASP A C 1
ATOM 646 O O . ASP A 1 86 ? -44.283 1.569 56.538 1.00 91.31 86 ASP A O 1
ATOM 650 N N . ALA A 1 87 ? -45.867 0.414 57.611 1.00 90.62 87 ALA A N 1
ATOM 651 C CA . ALA A 1 87 ? -46.326 -0.311 56.421 1.00 90.62 87 ALA A CA 1
ATOM 652 C C . ALA A 1 87 ? -47.088 0.554 55.392 1.00 90.62 87 ALA A C 1
ATOM 654 O O . ALA A 1 87 ? -47.282 0.107 54.261 1.00 90.62 87 ALA A O 1
ATOM 655 N N . GLN A 1 88 ? -47.512 1.767 55.761 1.00 89.44 88 GLN A N 1
ATOM 656 C CA . GLN A 1 88 ? -48.188 2.725 54.882 1.00 89.44 88 GLN A CA 1
ATOM 657 C C . GLN A 1 88 ? -47.226 3.803 54.349 1.00 89.44 88 GLN A C 1
ATOM 659 O O . GLN A 1 88 ? -47.444 4.306 53.247 1.00 89.44 88 GLN A O 1
ATOM 664 N N . SER A 1 89 ? -46.149 4.104 55.085 1.00 92.12 89 SER A N 1
ATOM 665 C CA . SER A 1 89 ? -45.073 5.038 54.707 1.00 92.12 89 SER A CA 1
ATOM 666 C C . SER A 1 89 ? -43.674 4.378 54.718 1.00 92.12 89 SER A C 1
ATOM 668 O O . SER A 1 89 ? -42.767 4.864 55.404 1.00 92.12 89 SER A O 1
ATOM 670 N N . PRO A 1 90 ? -43.455 3.266 53.988 1.00 95.12 90 PRO A N 1
ATOM 671 C CA . PRO A 1 90 ? -42.195 2.532 54.027 1.00 95.12 90 PRO A CA 1
ATOM 672 C C . PRO A 1 90 ? -41.060 3.280 53.316 1.00 95.12 90 PRO A C 1
ATOM 674 O O . PRO A 1 90 ? -41.204 3.749 52.188 1.00 95.12 90 PRO A O 1
ATOM 677 N N . THR A 1 91 ? -39.878 3.282 53.926 1.00 95.62 91 THR A N 1
ATOM 678 C CA . THR A 1 91 ? -38.611 3.510 53.221 1.00 95.62 91 THR A CA 1
ATOM 679 C C . THR A 1 91 ? -38.073 2.164 52.742 1.00 95.62 91 THR A C 1
ATOM 681 O O . THR A 1 91 ? -37.911 1.240 53.541 1.00 95.62 91 THR A O 1
ATOM 684 N N . ILE A 1 92 ? -37.815 2.047 51.437 1.00 93.94 92 ILE A N 1
ATOM 685 C CA . ILE A 1 92 ? -37.345 0.817 50.787 1.00 93.94 92 ILE A CA 1
ATOM 686 C C . ILE A 1 92 ? -35.903 1.025 50.320 1.00 93.94 92 ILE A C 1
ATOM 688 O O . ILE A 1 92 ? -35.652 1.874 49.467 1.00 93.94 92 ILE A O 1
ATOM 692 N N . SER A 1 93 ? -34.971 0.232 50.849 1.00 92.56 93 SER A N 1
ATOM 693 C CA . SER A 1 93 ? -33.534 0.361 50.571 1.00 92.56 93 SER A CA 1
ATOM 694 C C . SER A 1 93 ? -32.955 -0.937 50.012 1.00 92.56 93 SER A C 1
ATOM 696 O O . SER A 1 93 ? -33.115 -1.998 50.616 1.00 92.56 93 SER A O 1
ATOM 698 N N . ASN A 1 94 ? -32.238 -0.859 48.887 1.00 89.25 94 ASN A N 1
ATOM 699 C CA . ASN A 1 94 ? -31.429 -1.971 48.378 1.00 89.25 94 ASN A CA 1
ATOM 700 C C . ASN A 1 94 ? -30.198 -2.192 49.272 1.00 89.25 94 ASN A C 1
ATOM 702 O O . ASN A 1 94 ? -29.476 -1.252 49.595 1.00 89.25 94 ASN A O 1
ATOM 706 N N . THR A 1 95 ? -29.962 -3.449 49.634 1.00 87.25 95 THR A N 1
ATOM 707 C CA . THR A 1 95 ? -28.812 -3.937 50.409 1.00 87.25 95 THR A CA 1
ATOM 708 C C . THR A 1 95 ? -28.194 -5.210 49.818 1.00 87.25 95 THR A C 1
ATOM 710 O O . THR A 1 95 ? -27.245 -5.738 50.388 1.00 87.25 95 THR A O 1
ATOM 713 N N . GLY A 1 96 ? -28.719 -5.726 48.700 1.00 80.00 96 GLY A N 1
ATOM 714 C CA . GLY A 1 96 ? -28.217 -6.937 48.039 1.00 80.00 96 GLY A CA 1
ATOM 715 C C . GLY A 1 96 ? -27.112 -6.645 47.035 1.00 80.00 96 GLY A C 1
ATOM 716 O O . GLY A 1 96 ? -26.119 -7.362 46.979 1.00 80.00 96 GLY A O 1
ATOM 717 N N . ILE A 1 97 ? -27.256 -5.554 46.279 1.00 76.19 97 ILE A N 1
ATOM 718 C CA . ILE A 1 97 ? -26.199 -5.032 45.409 1.00 76.19 97 ILE A CA 1
ATOM 719 C C . ILE A 1 97 ? -25.632 -3.784 46.085 1.00 76.19 97 ILE A C 1
ATOM 721 O O . ILE A 1 97 ? -26.141 -2.683 45.888 1.00 76.19 97 ILE A O 1
ATOM 725 N N . LEU A 1 98 ? -24.622 -3.989 46.933 1.00 71.38 98 LEU A N 1
ATOM 726 C CA . LEU A 1 98 ? -23.892 -2.928 47.642 1.00 71.38 98 LEU A CA 1
ATOM 727 C C . LEU A 1 98 ? -22.739 -2.351 46.804 1.00 71.38 98 LEU A C 1
ATOM 729 O O . LEU A 1 98 ? -22.365 -1.198 46.987 1.00 71.38 98 LEU A O 1
ATOM 733 N N . GLU A 1 99 ? -22.196 -3.147 45.882 1.00 74.00 99 GLU A N 1
ATOM 734 C CA . GLU A 1 99 ? -21.070 -2.806 45.010 1.00 74.00 99 GLU A CA 1
ATOM 735 C C . GLU A 1 99 ? -21.203 -3.571 43.682 1.00 74.00 99 GLU A C 1
ATOM 737 O O . GLU A 1 99 ? -21.611 -4.736 43.668 1.00 74.00 99 GLU A O 1
ATOM 742 N N . LEU A 1 100 ? -20.845 -2.938 42.559 1.00 75.62 100 LEU A N 1
ATOM 743 C CA . LEU A 1 100 ? -20.614 -3.636 41.291 1.00 75.62 100 LEU A CA 1
ATOM 744 C C . LEU A 1 100 ? -19.127 -3.989 41.203 1.00 75.62 100 LEU A C 1
ATOM 746 O O . LEU A 1 100 ? -18.320 -3.174 40.758 1.00 75.62 100 LEU A O 1
ATOM 750 N N . VAL A 1 101 ? -18.770 -5.207 41.616 1.00 79.19 101 VAL A N 1
ATOM 751 C CA . VAL A 1 101 ? -17.381 -5.690 41.561 1.00 79.19 101 VAL A CA 1
ATOM 752 C C . VAL A 1 101 ? -16.909 -5.741 40.105 1.00 79.19 101 VAL A C 1
ATOM 754 O O . VAL A 1 101 ? -17.324 -6.600 39.324 1.00 79.19 101 VAL A O 1
ATOM 757 N N . ALA A 1 102 ? -16.040 -4.803 39.734 1.00 82.75 102 ALA A N 1
ATOM 758 C CA . ALA A 1 102 ? -15.476 -4.717 38.396 1.00 82.75 102 ALA A CA 1
ATOM 759 C C . ALA A 1 102 ? -14.481 -5.861 38.133 1.00 82.75 102 ALA A C 1
ATOM 761 O O . ALA A 1 102 ? -13.627 -6.173 38.963 1.00 82.75 102 ALA A O 1
ATOM 762 N N . GLY A 1 103 ? -14.554 -6.464 36.943 1.00 80.94 103 GLY A N 1
ATOM 763 C CA . GLY A 1 103 ? -13.509 -7.368 36.460 1.00 80.94 103 GLY A CA 1
ATOM 764 C C . GLY A 1 103 ? -12.219 -6.616 36.113 1.00 80.94 103 GLY A C 1
ATOM 765 O O . GLY A 1 103 ? -12.241 -5.416 35.838 1.00 80.94 103 GLY A O 1
ATOM 766 N N . THR A 1 104 ? -11.086 -7.322 36.081 1.00 80.88 104 THR A N 1
ATOM 767 C CA . THR A 1 104 ? -9.775 -6.750 35.729 1.00 80.88 104 THR A CA 1
ATOM 768 C C . THR A 1 104 ? -9.832 -5.963 34.415 1.00 80.88 104 THR A C 1
ATOM 770 O O . THR A 1 104 ? -10.213 -6.505 33.380 1.00 80.88 104 THR A O 1
ATOM 773 N N . GLY A 1 105 ? -9.421 -4.691 34.442 1.00 79.00 105 GLY A N 1
ATOM 774 C CA . GLY A 1 105 ? -9.470 -3.806 33.271 1.00 79.00 105 GLY A CA 1
ATOM 775 C C . GLY A 1 105 ? -10.803 -3.073 33.067 1.00 79.00 105 GLY A C 1
ATOM 776 O O . GLY A 1 105 ? -10.968 -2.372 32.067 1.00 79.00 105 GLY A O 1
ATOM 777 N N . ILE A 1 106 ? -11.740 -3.186 34.008 1.00 86.88 106 ILE A N 1
ATOM 778 C CA . ILE A 1 106 ? -12.946 -2.360 34.109 1.00 86.88 106 ILE A CA 1
ATOM 779 C C . ILE A 1 106 ? -12.858 -1.506 35.386 1.00 86.88 106 ILE A C 1
ATOM 781 O O . ILE A 1 106 ? -12.216 -1.889 36.362 1.00 86.88 106 ILE A O 1
ATOM 785 N N . SER A 1 107 ? -13.497 -0.338 35.379 1.00 87.06 107 SER A N 1
ATOM 786 C CA . SER A 1 107 ? -13.872 0.411 36.582 1.00 87.06 107 SER A CA 1
ATOM 787 C C . SER A 1 107 ? -15.345 0.799 36.496 1.00 87.06 107 SER A C 1
ATOM 789 O O . SER A 1 107 ? -15.854 1.082 35.405 1.00 87.06 107 SER A O 1
ATOM 791 N N . VAL A 1 108 ? -16.014 0.815 37.645 1.00 88.44 108 VAL A N 1
ATOM 792 C CA . VAL A 1 108 ? -17.378 1.316 37.814 1.00 88.44 108 VAL A CA 1
ATOM 793 C C . VAL A 1 108 ? -17.314 2.464 38.815 1.00 88.44 108 VAL A C 1
ATOM 795 O O . VAL A 1 108 ? -16.899 2.267 39.953 1.00 88.44 108 VAL A O 1
ATOM 798 N N . GLU A 1 109 ? -17.699 3.658 38.378 1.00 87.12 109 GLU A N 1
ATOM 799 C CA . GLU A 1 109 ? -17.713 4.881 39.186 1.00 87.12 109 GLU A CA 1
ATOM 800 C C . GLU A 1 109 ? -19.041 5.605 38.931 1.00 87.12 109 GLU A C 1
ATOM 802 O O . GLU A 1 109 ? -19.416 5.835 37.778 1.00 87.12 109 GLU A O 1
ATOM 807 N N . ASP A 1 110 ? -19.793 5.900 39.993 1.00 85.06 110 ASP A N 1
ATOM 808 C CA . ASP A 1 110 ? -21.196 6.330 39.933 1.00 85.06 110 ASP A CA 1
ATOM 809 C C . ASP A 1 110 ? -22.031 5.493 38.934 1.00 85.06 110 ASP A C 1
ATOM 811 O O . ASP A 1 110 ? -22.166 4.278 39.066 1.00 85.06 110 ASP A O 1
ATOM 815 N N . ASN A 1 111 ? -22.583 6.140 37.902 1.00 82.62 111 ASN A N 1
ATOM 816 C CA . ASN A 1 111 ? -23.392 5.526 36.846 1.00 82.62 111 ASN A CA 1
ATOM 817 C C . ASN A 1 111 ? -22.571 5.213 35.577 1.00 82.62 111 ASN A C 1
ATOM 819 O O . ASN A 1 111 ? -23.130 5.110 34.482 1.00 82.62 111 ASN A O 1
ATOM 823 N N . LYS A 1 112 ? -21.239 5.126 35.684 1.00 86.06 112 LYS A N 1
ATOM 824 C CA . LYS A 1 112 ? -20.323 5.038 34.544 1.00 86.06 112 LYS A CA 1
ATOM 825 C C . LYS A 1 112 ? -19.441 3.795 34.633 1.00 86.06 112 LYS A C 1
ATOM 827 O O . LYS A 1 112 ? -18.576 3.677 35.496 1.00 86.06 112 LYS A O 1
ATOM 832 N N . ILE A 1 113 ? -19.604 2.902 33.661 1.00 87.62 113 ILE A N 1
ATOM 833 C CA . ILE A 1 113 ? -18.663 1.807 33.413 1.00 87.62 113 ILE A CA 1
ATOM 834 C C . ILE A 1 113 ? -17.591 2.319 32.444 1.00 87.62 113 ILE A C 1
ATOM 836 O O . ILE A 1 113 ? -17.904 2.897 31.403 1.00 87.62 113 ILE A O 1
ATOM 840 N N . THR A 1 114 ? -16.321 2.120 32.782 1.00 84.12 114 THR A N 1
ATOM 841 C CA . THR A 1 114 ? -15.167 2.482 31.947 1.00 84.12 114 THR A CA 1
ATOM 842 C C . THR A 1 114 ? -14.199 1.315 31.844 1.00 84.12 114 THR A C 1
ATOM 844 O O . THR A 1 114 ? -14.155 0.466 32.731 1.00 84.12 114 THR A O 1
ATOM 847 N N . SER A 1 115 ? -13.396 1.264 30.780 1.00 81.94 115 SER A N 1
ATOM 848 C CA . SER A 1 115 ? -12.241 0.369 30.770 1.00 81.94 115 SER A CA 1
ATOM 849 C C . SER A 1 115 ? -11.027 1.070 31.371 1.00 81.94 115 SER A C 1
ATOM 851 O O . SER A 1 115 ? -10.668 2.172 30.963 1.00 81.94 115 SER A O 1
ATOM 853 N N . THR A 1 116 ? -10.382 0.396 32.318 1.00 75.69 116 THR A N 1
ATOM 854 C CA . THR A 1 116 ? -9.080 0.747 32.899 1.00 75.69 116 THR A CA 1
ATOM 855 C C . THR A 1 116 ? -7.927 0.009 32.210 1.00 75.69 116 THR A C 1
ATOM 857 O O . THR A 1 116 ? -6.801 0.014 32.708 1.00 75.69 116 THR A O 1
ATOM 860 N N . ILE A 1 117 ? -8.171 -0.606 31.043 1.00 74.06 117 ILE A N 1
ATOM 861 C CA . ILE A 1 117 ? -7.142 -1.199 30.175 1.00 74.06 117 ILE A CA 1
ATOM 862 C C . ILE A 1 117 ? -6.290 -0.073 29.571 1.00 74.06 117 ILE A C 1
ATOM 864 O O . ILE A 1 117 ? -6.483 0.364 28.443 1.00 74.06 117 ILE A O 1
ATOM 868 N N . THR A 1 118 ? -5.309 0.386 30.346 1.00 67.69 118 THR A N 1
ATOM 869 C CA . THR A 1 118 ? -4.184 1.204 29.872 1.00 67.69 118 THR A CA 1
ATOM 870 C C . THR A 1 118 ? -2.992 0.340 29.457 1.00 67.69 118 THR A C 1
ATOM 872 O O . THR A 1 118 ? -2.218 0.754 28.603 1.00 67.69 118 THR A O 1
ATOM 875 N N . GLN A 1 119 ? -2.861 -0.872 30.020 1.00 60.09 119 GLN A N 1
ATOM 876 C CA . GLN A 1 119 ? -1.827 -1.865 29.668 1.00 60.09 119 GLN A CA 1
ATOM 877 C C . GLN A 1 119 ? -2.342 -3.323 29.610 1.00 60.09 119 GLN A C 1
ATOM 879 O O . GLN A 1 119 ? -1.556 -4.259 29.526 1.00 60.09 119 GLN A O 1
ATOM 884 N N . GLY A 1 120 ? -3.660 -3.548 29.672 1.00 54.97 120 GLY A N 1
ATOM 885 C CA . GLY A 1 120 ? -4.249 -4.901 29.717 1.00 54.97 120 GLY A CA 1
ATOM 886 C C . GLY A 1 120 ? -4.371 -5.626 28.366 1.00 54.97 120 GLY A C 1
ATOM 887 O O . GLY A 1 120 ? -4.819 -6.770 28.337 1.00 54.97 120 GLY A O 1
ATOM 888 N N . LEU A 1 121 ? -3.989 -4.993 27.250 1.00 65.88 121 LEU A N 1
ATOM 889 C CA . LEU A 1 121 ? -3.933 -5.635 25.933 1.00 65.88 121 LEU A CA 1
ATOM 890 C C . LEU A 1 121 ? -2.635 -6.452 25.830 1.00 65.88 121 LEU A C 1
ATOM 892 O O . LEU A 1 121 ? -1.631 -5.984 25.302 1.00 65.88 121 LEU A O 1
ATOM 896 N N . THR A 1 122 ? -2.648 -7.663 26.390 1.00 66.50 122 THR A N 1
ATOM 897 C CA . THR A 1 122 ? -1.450 -8.508 26.572 1.00 66.50 122 THR A CA 1
ATOM 898 C C . THR A 1 122 ? -0.769 -8.935 25.272 1.00 66.50 122 THR A C 1
ATOM 900 O O . THR A 1 122 ? 0.418 -9.251 25.281 1.00 66.50 122 THR A O 1
ATOM 903 N N . SER A 1 123 ? -1.493 -8.935 24.152 1.00 71.19 123 SER A N 1
ATOM 904 C CA . SER A 1 123 ? -0.914 -9.007 22.811 1.00 71.19 123 SER A CA 1
ATOM 905 C C . SER A 1 123 ? -1.853 -8.374 21.785 1.00 71.19 123 SER A C 1
ATOM 907 O O . SER A 1 123 ? -3.075 -8.451 21.917 1.00 71.19 123 SER A O 1
ATOM 909 N N . LEU A 1 124 ? -1.272 -7.781 20.743 1.00 74.94 124 LEU A N 1
ATOM 910 C CA . LEU A 1 124 ? -1.971 -7.423 19.514 1.00 74.94 124 LEU A CA 1
ATOM 911 C C . LEU A 1 124 ? -1.120 -7.929 18.348 1.00 74.94 124 LEU A C 1
ATOM 913 O O . LEU A 1 124 ? -0.081 -7.354 18.031 1.00 74.94 124 LEU A O 1
ATOM 917 N N . THR A 1 125 ? -1.515 -9.056 17.759 1.00 85.69 125 THR A N 1
ATOM 918 C CA . THR A 1 125 ? -0.751 -9.694 16.681 1.00 85.69 125 THR A CA 1
ATOM 919 C C . THR A 1 125 ? -0.896 -8.895 15.390 1.00 85.69 125 THR A C 1
ATOM 921 O O . THR A 1 125 ? -2.004 -8.722 14.883 1.00 85.69 125 THR A O 1
ATOM 924 N N . ALA A 1 126 ? 0.222 -8.422 14.842 1.00 90.31 126 ALA A N 1
ATOM 925 C CA . ALA A 1 126 ? 0.237 -7.743 13.555 1.00 90.31 126 ALA A CA 1
ATOM 926 C C . ALA A 1 126 ? -0.058 -8.720 12.402 1.00 90.31 126 ALA A C 1
ATOM 928 O O . ALA A 1 126 ? 0.407 -9.861 12.402 1.00 90.31 126 ALA A O 1
ATOM 929 N N . GLY A 1 127 ? -0.813 -8.259 11.402 1.00 89.06 127 GLY A N 1
ATOM 930 C CA . GLY A 1 127 ? -0.935 -8.951 10.118 1.00 89.06 127 GLY A CA 1
ATOM 931 C C . GLY A 1 127 ? 0.294 -8.734 9.228 1.00 89.06 127 GLY A C 1
ATOM 932 O O . GLY A 1 127 ? 1.161 -7.914 9.528 1.00 89.06 127 GLY A O 1
ATOM 933 N N . THR A 1 128 ? 0.350 -9.438 8.095 1.00 92.44 128 THR A N 1
ATOM 934 C CA . THR A 1 128 ? 1.389 -9.242 7.072 1.00 92.44 128 THR A CA 1
ATOM 935 C C . THR A 1 128 ? 1.501 -7.765 6.682 1.00 92.44 128 THR A C 1
ATOM 937 O O . THR A 1 128 ? 0.487 -7.111 6.443 1.00 92.44 128 THR A O 1
ATOM 940 N N . ASN A 1 129 ? 2.730 -7.251 6.592 1.00 94.19 129 ASN A N 1
ATOM 941 C CA . ASN A 1 129 ? 3.043 -5.846 6.298 1.00 94.19 129 ASN A CA 1
ATOM 942 C C . ASN A 1 129 ? 2.523 -4.820 7.328 1.00 94.19 129 ASN A C 1
ATOM 944 O O . ASN A 1 129 ? 2.448 -3.631 7.026 1.00 94.19 129 ASN A O 1
ATOM 948 N N . ILE A 1 130 ? 2.196 -5.243 8.550 1.00 95.31 130 ILE A N 1
ATOM 949 C CA . ILE A 1 130 ? 1.932 -4.349 9.682 1.00 95.31 130 ILE A CA 1
ATOM 950 C C . ILE A 1 130 ? 3.013 -4.561 10.748 1.00 95.31 130 ILE A C 1
ATOM 952 O O . ILE A 1 130 ? 3.482 -5.674 10.971 1.00 95.31 130 ILE A O 1
ATOM 956 N N . SER A 1 131 ? 3.391 -3.487 11.435 1.00 93.00 131 SER A N 1
ATOM 957 C CA . SER A 1 131 ? 4.155 -3.519 12.682 1.00 93.00 131 SER A CA 1
ATOM 958 C C . SER A 1 131 ? 3.418 -2.727 13.760 1.00 93.00 131 SER A C 1
ATOM 960 O O . SER A 1 131 ? 2.755 -1.728 13.464 1.00 93.00 131 SER A O 1
ATOM 962 N N . ILE A 1 132 ? 3.519 -3.193 15.002 1.00 90.38 132 ILE A N 1
ATOM 963 C CA . ILE A 1 132 ? 2.879 -2.614 16.184 1.00 90.38 132 ILE A CA 1
ATOM 964 C C . ILE A 1 132 ? 3.976 -2.444 17.234 1.00 90.38 132 ILE A C 1
ATOM 966 O O . ILE A 1 132 ? 4.536 -3.430 17.708 1.00 90.38 132 ILE A O 1
ATOM 970 N N . ASP A 1 133 ? 4.288 -1.196 17.568 1.00 85.81 133 ASP A N 1
ATOM 971 C CA . ASP A 1 133 ? 5.327 -0.818 18.527 1.00 85.81 133 ASP A CA 1
ATOM 972 C C . ASP A 1 133 ? 4.719 0.131 19.567 1.00 85.81 133 ASP A C 1
ATOM 974 O O . ASP A 1 133 ? 4.442 1.303 19.289 1.00 85.81 133 ASP A O 1
ATOM 978 N N . GLY A 1 134 ? 4.397 -0.413 20.744 1.00 82.44 134 GLY A N 1
ATOM 979 C CA . GLY A 1 134 ? 3.605 0.273 21.765 1.00 82.44 134 GLY A CA 1
ATOM 980 C C . GLY A 1 134 ? 2.299 0.837 21.191 1.00 82.44 134 GLY A C 1
ATOM 981 O O . GLY A 1 134 ? 1.455 0.102 20.685 1.00 82.44 134 GLY A O 1
ATOM 982 N N . ASN A 1 135 ? 2.157 2.163 21.232 1.00 79.50 135 ASN A N 1
ATOM 983 C CA . ASN A 1 135 ? 0.980 2.881 20.730 1.00 79.50 135 ASN A CA 1
ATOM 984 C C . ASN A 1 135 ? 1.047 3.216 19.222 1.00 79.50 135 ASN A C 1
ATOM 986 O O . ASN A 1 135 ? 0.186 3.940 18.720 1.00 79.50 135 ASN A O 1
ATOM 990 N N . LYS A 1 136 ? 2.069 2.749 18.491 1.00 85.88 136 LYS A N 1
ATOM 991 C CA . LYS A 1 136 ? 2.293 3.076 17.077 1.00 85.88 136 LYS A CA 1
ATOM 992 C C . LYS A 1 136 ? 2.032 1.870 16.176 1.00 85.88 136 LYS A C 1
ATOM 994 O O . LYS A 1 136 ? 2.792 0.906 16.175 1.00 85.88 136 LYS A O 1
ATOM 999 N N . ILE A 1 137 ? 1.015 1.979 15.324 1.00 91.69 137 ILE A N 1
ATOM 1000 C CA . ILE A 1 137 ? 0.798 1.060 14.200 1.00 91.69 137 ILE A CA 1
ATOM 1001 C C . ILE A 1 137 ? 1.499 1.640 12.966 1.00 91.69 137 ILE A C 1
ATOM 1003 O O . ILE A 1 137 ? 1.315 2.810 12.636 1.00 91.69 137 ILE A O 1
ATOM 1007 N N . THR A 1 138 ? 2.317 0.834 12.291 1.00 93.19 138 THR A N 1
ATOM 1008 C CA . THR A 1 138 ? 3.070 1.227 11.090 1.00 93.19 138 THR A CA 1
ATOM 1009 C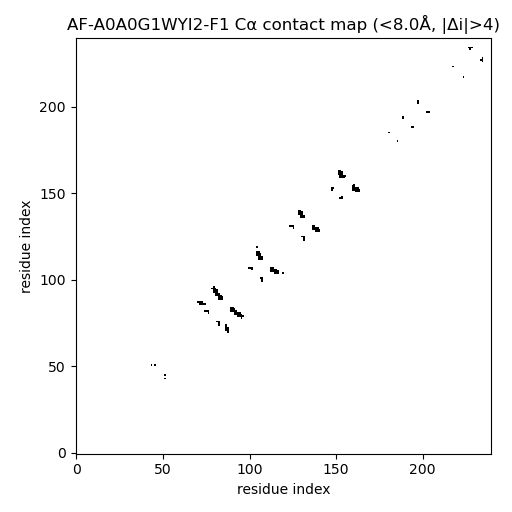 C . THR A 1 138 ? 2.817 0.218 9.974 1.00 93.19 138 THR A C 1
ATOM 1011 O O . THR A 1 138 ? 2.939 -0.983 10.197 1.00 93.19 138 THR A O 1
ATOM 1014 N N . ASN A 1 139 ? 2.500 0.688 8.766 1.00 92.38 139 ASN A N 1
ATOM 1015 C CA . ASN A 1 139 ? 2.515 -0.160 7.575 1.00 92.38 139 ASN A CA 1
ATOM 1016 C C . ASN A 1 139 ? 3.978 -0.374 7.147 1.00 92.38 139 ASN A C 1
ATOM 1018 O O . ASN A 1 139 ? 4.695 0.596 6.905 1.00 92.38 139 ASN A O 1
ATOM 1022 N N . THR A 1 140 ? 4.419 -1.628 7.099 1.00 93.19 140 THR A N 1
ATOM 1023 C CA . THR A 1 140 ? 5.772 -2.052 6.712 1.00 93.19 140 THR A CA 1
ATOM 1024 C C . THR A 1 140 ? 5.833 -2.618 5.291 1.00 93.19 140 THR A C 1
ATOM 1026 O O . THR A 1 140 ? 6.846 -3.201 4.912 1.00 93.19 140 THR A O 1
ATOM 1029 N N . TYR A 1 141 ? 4.777 -2.435 4.487 1.00 92.38 141 TYR A N 1
ATOM 1030 C CA . TYR A 1 141 ? 4.781 -2.769 3.064 1.00 92.38 141 TYR A CA 1
ATOM 1031 C C . TYR A 1 141 ? 5.848 -1.967 2.315 1.00 92.38 141 TYR A C 1
ATOM 1033 O O . TYR A 1 141 ? 5.656 -0.804 1.955 1.00 92.38 141 TYR A O 1
ATOM 1041 N N . THR A 1 142 ? 6.959 -2.632 2.029 1.00 87.81 142 THR A N 1
ATOM 1042 C CA . THR A 1 142 ? 7.900 -2.226 0.992 1.00 87.81 142 THR A CA 1
ATOM 1043 C C . THR A 1 142 ? 7.419 -2.847 -0.313 1.00 87.81 142 THR A C 1
ATOM 1045 O O . THR A 1 142 ? 7.325 -4.071 -0.409 1.00 87.81 142 THR A O 1
ATOM 1048 N N . ALA A 1 143 ? 7.106 -2.025 -1.317 1.00 82.50 143 ALA A N 1
ATOM 1049 C CA . ALA A 1 143 ? 6.851 -2.541 -2.658 1.00 82.50 143 ALA A CA 1
ATOM 1050 C C . ALA A 1 143 ? 8.090 -3.314 -3.153 1.00 82.50 143 ALA A C 1
ATOM 1052 O O . ALA A 1 143 ? 9.211 -2.861 -2.895 1.00 82.50 143 ALA A O 1
ATOM 1053 N N . PRO A 1 144 ? 7.928 -4.459 -3.843 1.00 80.19 144 PRO A N 1
ATOM 1054 C CA . PRO A 1 144 ? 9.068 -5.170 -4.407 1.00 80.19 144 PRO A CA 1
ATOM 1055 C C . PRO A 1 144 ? 9.849 -4.241 -5.340 1.00 80.19 144 PRO A C 1
ATOM 1057 O O . PRO A 1 144 ? 9.263 -3.417 -6.048 1.00 80.19 144 PRO A O 1
ATOM 1060 N N . ALA A 1 145 ? 11.177 -4.367 -5.333 1.00 80.31 145 ALA A N 1
ATOM 1061 C CA . ALA A 1 145 ? 12.004 -3.695 -6.326 1.00 80.31 145 ALA A CA 1
ATOM 1062 C C . ALA A 1 145 ? 11.561 -4.137 -7.729 1.00 80.31 145 ALA A C 1
ATOM 1064 O O . ALA A 1 145 ? 11.204 -5.299 -7.924 1.00 80.31 145 ALA A O 1
ATOM 1065 N N . VAL A 1 146 ? 11.572 -3.214 -8.695 1.00 74.56 146 VAL A N 1
ATOM 1066 C CA . VAL A 1 146 ? 11.236 -3.540 -10.087 1.00 74.56 146 VAL A CA 1
ATOM 1067 C C . VAL A 1 146 ? 12.251 -4.559 -10.594 1.00 74.56 146 VAL A C 1
ATOM 1069 O O . VAL A 1 146 ? 13.441 -4.253 -10.680 1.00 74.56 146 VAL A O 1
ATOM 1072 N N . ASP A 1 147 ? 11.786 -5.770 -10.897 1.00 69.75 147 ASP A N 1
ATOM 1073 C CA . ASP A 1 147 ? 12.659 -6.828 -11.386 1.00 69.75 147 ASP A CA 1
ATOM 1074 C C . ASP A 1 147 ? 12.934 -6.630 -12.879 1.00 69.75 147 ASP A C 1
ATOM 1076 O O . ASP A 1 147 ? 12.152 -6.995 -13.756 1.00 69.75 147 ASP A O 1
ATOM 1080 N N . PHE A 1 148 ? 14.074 -6.009 -13.170 1.00 69.38 148 PHE A N 1
ATOM 1081 C CA . PHE A 1 148 ? 14.538 -5.821 -14.538 1.00 69.38 148 PHE A CA 1
ATOM 1082 C C . PHE A 1 148 ? 15.091 -7.112 -15.167 1.00 69.38 148 PHE A C 1
ATOM 1084 O O . PHE A 1 148 ? 15.337 -7.117 -16.373 1.00 69.38 148 PHE A O 1
ATOM 1091 N N . THR A 1 149 ? 15.270 -8.211 -14.420 1.00 67.44 149 THR A N 1
ATOM 1092 C CA . THR A 1 149 ? 15.812 -9.466 -14.972 1.00 67.44 149 THR A CA 1
ATOM 1093 C C . THR A 1 149 ? 14.812 -10.198 -15.869 1.00 67.44 149 THR A C 1
ATOM 1095 O O . THR A 1 149 ? 15.221 -10.771 -16.878 1.00 67.44 149 THR A O 1
ATOM 1098 N N . GLU A 1 150 ? 13.505 -10.078 -15.605 1.00 71.94 150 GLU A N 1
ATOM 1099 C CA . GLU A 1 150 ? 12.450 -10.570 -16.508 1.00 71.94 150 GLU A CA 1
ATOM 1100 C C . GLU A 1 150 ? 12.300 -9.720 -17.784 1.00 71.94 150 GLU A C 1
ATOM 1102 O O . GLU A 1 150 ? 11.722 -10.178 -18.767 1.00 71.94 150 GLU A O 1
ATOM 1107 N N . SER A 1 151 ? 12.833 -8.490 -17.812 1.00 81.81 151 SER A N 1
ATOM 1108 C CA . SER A 1 151 ? 12.615 -7.558 -18.932 1.00 81.81 151 SER A CA 1
ATOM 1109 C C . SER A 1 151 ? 13.306 -7.960 -20.241 1.00 81.81 151 SER A C 1
ATOM 1111 O O . SER A 1 151 ? 13.001 -7.397 -21.291 1.00 81.81 151 SER A O 1
ATOM 1113 N N . GLY A 1 152 ? 14.281 -8.874 -20.184 1.00 85.25 152 GLY A N 1
ATOM 1114 C CA . GLY A 1 152 ? 15.149 -9.230 -21.311 1.00 85.25 152 GLY A CA 1
ATOM 1115 C C . GLY A 1 152 ? 16.160 -8.145 -21.712 1.00 85.25 152 GLY A C 1
ATOM 1116 O O . GLY A 1 152 ? 17.032 -8.408 -22.538 1.00 85.25 152 GLY A O 1
ATOM 1117 N N . TRP A 1 153 ? 16.090 -6.944 -21.132 1.00 87.25 153 TRP A N 1
ATOM 1118 C CA . TRP A 1 153 ? 17.039 -5.857 -21.362 1.00 87.25 153 TRP A CA 1
ATOM 1119 C C . TRP A 1 153 ? 18.086 -5.804 -20.251 1.00 87.25 153 TRP A C 1
ATOM 1121 O O . TRP A 1 153 ? 17.778 -5.908 -19.066 1.00 87.25 153 TRP A O 1
ATOM 1131 N N . THR A 1 154 ? 19.341 -5.584 -20.631 1.00 86.25 154 THR A N 1
ATOM 1132 C CA . THR A 1 154 ? 20.455 -5.400 -19.693 1.00 86.25 154 THR A CA 1
ATOM 1133 C C . THR A 1 154 ? 21.197 -4.103 -19.977 1.00 86.25 154 THR A C 1
ATOM 1135 O O . THR A 1 154 ? 21.195 -3.603 -21.105 1.00 86.25 154 THR A O 1
ATOM 1138 N N . ILE A 1 155 ? 21.853 -3.569 -18.946 1.00 87.25 155 ILE A N 1
ATOM 1139 C CA . ILE A 1 155 ? 22.780 -2.443 -19.064 1.00 87.25 155 ILE A CA 1
ATOM 1140 C C . ILE A 1 155 ? 24.177 -2.953 -18.711 1.00 87.25 155 ILE A C 1
ATOM 1142 O O . ILE A 1 155 ? 24.397 -3.466 -17.615 1.00 87.25 155 ILE A O 1
ATOM 1146 N N . SER A 1 156 ? 25.120 -2.812 -19.640 1.00 84.75 156 SER A N 1
ATOM 1147 C CA . SER A 1 156 ? 26.521 -3.197 -19.471 1.00 84.75 156 SER A CA 1
ATOM 1148 C C . SER A 1 156 ? 27.409 -1.992 -19.768 1.00 84.75 156 SER A C 1
ATOM 1150 O O . SER A 1 156 ? 27.569 -1.578 -20.919 1.00 84.75 156 SER A O 1
ATOM 1152 N N . GLY A 1 157 ? 27.932 -1.370 -18.709 1.00 88.25 157 GLY A N 1
ATOM 1153 C CA . GLY A 1 157 ? 28.613 -0.078 -18.806 1.00 88.25 157 GLY A CA 1
ATOM 1154 C C . GLY A 1 157 ? 27.668 1.005 -19.336 1.00 88.25 157 GLY A C 1
ATOM 1155 O O . GLY A 1 157 ? 26.685 1.346 -18.688 1.00 88.25 157 GLY A O 1
ATOM 1156 N N . THR A 1 158 ? 27.970 1.533 -20.522 1.00 89.56 158 THR A N 1
ATOM 1157 C CA . THR A 1 158 ? 27.162 2.542 -21.230 1.00 89.56 158 THR A CA 1
ATOM 1158 C C . THR A 1 158 ? 26.213 1.950 -22.279 1.00 89.56 158 THR A C 1
ATOM 1160 O O . THR A 1 158 ? 25.516 2.703 -22.953 1.00 89.56 158 THR A O 1
ATOM 1163 N N . THR A 1 159 ? 26.198 0.627 -22.460 1.00 85.88 159 THR A N 1
ATOM 1164 C CA . THR A 1 159 ? 25.403 -0.047 -23.496 1.00 85.88 159 THR A CA 1
ATOM 1165 C C . THR A 1 159 ? 24.125 -0.620 -22.902 1.00 85.88 159 THR A C 1
ATOM 1167 O O . THR A 1 159 ? 24.186 -1.394 -21.948 1.00 85.88 159 THR A O 1
ATOM 1170 N N . VAL A 1 160 ? 22.977 -0.297 -23.501 1.00 89.12 160 VAL A N 1
ATOM 1171 C CA . VAL A 1 160 ? 21.700 -0.984 -23.256 1.00 89.12 160 VAL A CA 1
ATOM 1172 C C . VAL A 1 160 ? 21.505 -2.024 -24.358 1.00 89.12 160 VAL A C 1
ATOM 1174 O O . VAL A 1 160 ? 21.680 -1.702 -25.532 1.00 89.12 160 VAL A O 1
ATOM 1177 N N . GLY A 1 161 ? 21.170 -3.265 -24.003 1.00 86.75 161 GLY A N 1
ATOM 1178 C CA . GLY A 1 161 ? 21.037 -4.354 -24.971 1.00 86.75 161 GLY A CA 1
ATOM 1179 C C . GLY A 1 161 ? 19.985 -5.385 -24.581 1.00 86.75 161 GLY A C 1
ATOM 1180 O O . GLY A 1 161 ? 19.926 -5.813 -23.427 1.00 86.75 161 GLY A O 1
ATOM 1181 N N . LEU A 1 162 ? 19.179 -5.788 -25.564 1.00 88.50 162 LEU A N 1
ATOM 1182 C CA . LEU A 1 162 ? 18.271 -6.929 -25.480 1.00 88.50 162 LEU A CA 1
ATOM 1183 C C . LEU A 1 162 ? 19.108 -8.217 -25.514 1.00 88.50 162 LEU A C 1
ATOM 1185 O O . LEU A 1 162 ? 19.893 -8.418 -26.440 1.00 88.50 162 LEU A O 1
ATOM 1189 N N . THR A 1 163 ? 18.979 -9.068 -24.496 1.00 81.81 163 THR A N 1
ATOM 1190 C CA . THR A 1 163 ? 19.779 -10.299 -24.344 1.00 81.81 163 THR A CA 1
ATOM 1191 C C . THR A 1 163 ? 19.013 -11.576 -24.671 1.00 81.81 163 THR A C 1
ATOM 1193 O O . THR A 1 163 ? 19.613 -12.651 -24.715 1.00 81.81 163 THR A O 1
ATOM 1196 N N . THR A 1 164 ? 17.711 -11.486 -24.947 1.00 79.75 164 THR A N 1
ATOM 1197 C CA . THR A 1 164 ? 16.929 -12.619 -25.446 1.00 79.75 164 THR A CA 1
ATOM 1198 C C . THR A 1 164 ? 17.229 -12.865 -26.926 1.00 79.75 164 THR A C 1
ATOM 1200 O O . THR A 1 164 ? 17.210 -11.963 -27.759 1.00 79.75 164 THR A O 1
ATOM 1203 N N . THR A 1 165 ? 17.525 -14.115 -27.281 1.00 73.94 165 THR A N 1
ATOM 1204 C CA . THR A 1 165 ? 18.031 -14.494 -28.615 1.00 73.94 165 THR A CA 1
ATOM 1205 C C . THR A 1 165 ? 16.945 -14.675 -29.681 1.00 73.94 165 THR A C 1
ATOM 1207 O O . THR A 1 165 ? 17.253 -15.063 -30.807 1.00 73.94 165 THR A O 1
ATOM 1210 N N . THR A 1 166 ? 15.680 -14.421 -29.336 1.00 79.19 166 THR A N 1
ATOM 1211 C CA . THR A 1 166 ? 14.492 -14.726 -30.155 1.00 79.19 166 THR A CA 1
ATOM 1212 C C . THR A 1 166 ? 13.496 -13.569 -30.282 1.00 79.19 166 THR A C 1
ATOM 1214 O O . THR A 1 166 ? 12.471 -13.732 -30.942 1.00 79.19 166 THR A O 1
ATOM 1217 N N . ASN A 1 167 ? 13.755 -12.412 -29.664 1.00 78.50 167 ASN A N 1
ATOM 1218 C CA . ASN A 1 167 ? 12.862 -11.254 -29.720 1.00 78.50 167 ASN A CA 1
ATOM 1219 C C . ASN A 1 167 ? 13.408 -10.166 -30.656 1.00 78.50 167 ASN A C 1
ATOM 1221 O O . ASN A 1 167 ? 14.597 -9.855 -30.638 1.00 78.50 167 ASN A O 1
ATOM 1225 N N . SER A 1 168 ? 12.511 -9.542 -31.421 1.00 82.50 168 SER A N 1
ATOM 1226 C CA . SER A 1 168 ? 12.798 -8.335 -32.203 1.00 82.50 168 SER A CA 1
ATOM 1227 C C . SER A 1 168 ? 12.554 -7.071 -31.374 1.00 82.50 168 SER A C 1
ATOM 1229 O O . SER A 1 168 ? 11.657 -7.035 -30.531 1.00 82.50 168 SER A O 1
ATOM 1231 N N . VAL A 1 169 ? 13.308 -6.008 -31.659 1.00 86.88 169 VAL A N 1
ATOM 1232 C CA . VAL A 1 169 ? 13.039 -4.655 -31.151 1.00 86.88 169 VAL A CA 1
ATOM 1233 C C . VAL A 1 169 ? 12.218 -3.906 -32.199 1.00 86.88 169 VAL A C 1
ATOM 1235 O O . VAL A 1 169 ? 12.712 -3.661 -33.295 1.00 86.88 169 VAL A O 1
ATOM 1238 N N . VAL A 1 170 ? 10.980 -3.536 -31.867 1.00 86.50 170 VAL A N 1
ATOM 1239 C CA . VAL A 1 170 ? 10.116 -2.704 -32.724 1.00 86.50 170 VAL A CA 1
ATOM 1240 C C . VAL A 1 170 ? 10.135 -1.269 -32.200 1.00 86.50 170 VAL A C 1
ATOM 1242 O O . VAL A 1 170 ? 9.953 -1.045 -31.004 1.00 86.50 170 VAL A O 1
ATOM 1245 N N . VAL A 1 171 ? 10.359 -0.303 -33.092 1.00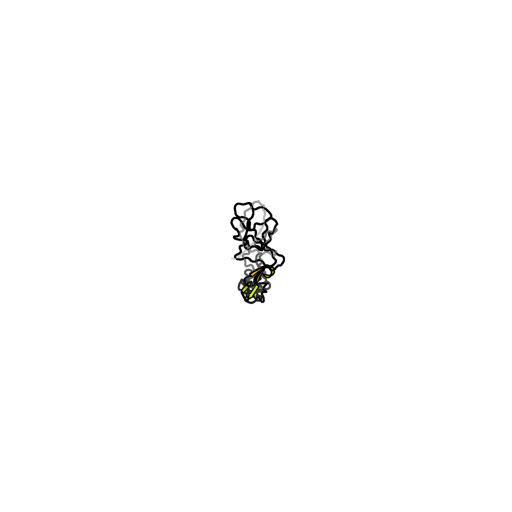 89.00 171 VAL A N 1
ATOM 1246 C CA . VAL A 1 171 ? 10.420 1.135 -32.791 1.00 89.00 171 VAL A CA 1
ATOM 1247 C C . VAL A 1 171 ? 9.710 1.929 -33.885 1.00 89.00 171 VAL A C 1
ATOM 1249 O O . VAL A 1 171 ? 9.860 1.627 -35.062 1.00 89.00 171 VAL A O 1
ATOM 1252 N N . ASP A 1 172 ? 8.955 2.951 -33.482 1.00 91.06 172 ASP A N 1
ATOM 1253 C CA . ASP A 1 172 ? 8.203 3.844 -34.382 1.00 91.06 172 ASP A CA 1
ATOM 1254 C C . ASP A 1 172 ? 9.123 4.833 -35.128 1.00 91.06 172 ASP A C 1
ATOM 1256 O O . ASP A 1 172 ? 8.912 5.164 -36.290 1.00 91.06 172 ASP A O 1
ATOM 1260 N N . GLY A 1 173 ? 10.214 5.250 -34.479 1.00 88.62 173 GLY A N 1
ATOM 1261 C CA . GLY A 1 173 ? 11.266 6.061 -35.084 1.00 88.62 173 GLY A CA 1
ATOM 1262 C C . GLY A 1 173 ? 12.593 5.892 -34.349 1.00 88.62 173 GLY A C 1
ATOM 1263 O O . GLY A 1 173 ? 12.621 5.750 -33.125 1.00 88.62 173 GLY A O 1
ATOM 1264 N N . LEU A 1 174 ? 13.701 5.899 -35.094 1.00 91.12 174 LEU A N 1
ATOM 1265 C CA . LEU A 1 174 ? 15.044 5.690 -34.553 1.00 91.12 174 LEU A CA 1
ATOM 1266 C C . LEU A 1 174 ? 16.065 6.591 -35.254 1.00 91.12 174 LEU A C 1
ATOM 1268 O O . LEU A 1 174 ? 16.311 6.461 -36.451 1.00 91.12 174 LEU A O 1
ATOM 1272 N N . THR A 1 175 ? 16.686 7.483 -34.482 1.00 91.94 175 THR A N 1
ATOM 1273 C CA . THR A 1 175 ? 17.734 8.396 -34.956 1.00 91.94 175 THR A CA 1
ATOM 1274 C C . THR A 1 175 ? 19.074 7.984 -34.361 1.00 91.94 175 THR A C 1
ATOM 1276 O O . THR A 1 175 ? 19.255 8.021 -33.144 1.00 91.94 175 THR A O 1
ATOM 1279 N N . PHE A 1 176 ? 20.033 7.633 -35.214 1.00 90.12 176 PHE A N 1
ATOM 1280 C CA . PHE A 1 176 ? 21.406 7.346 -34.803 1.00 90.12 176 PHE A CA 1
ATOM 1281 C C . PHE A 1 176 ? 22.285 8.598 -34.910 1.00 90.12 176 PHE A C 1
ATOM 1283 O O . PHE A 1 176 ? 22.181 9.346 -35.879 1.00 90.12 176 PHE A O 1
ATOM 1290 N N . GLY A 1 177 ? 23.197 8.789 -33.952 1.00 92.38 177 GLY A N 1
ATOM 1291 C CA . GLY A 1 177 ? 24.353 9.675 -34.142 1.00 92.38 177 GLY A CA 1
ATOM 1292 C C . GLY A 1 177 ? 25.420 8.969 -34.979 1.00 92.38 177 GLY A C 1
ATOM 1293 O O . GLY A 1 177 ? 25.707 9.367 -36.101 1.00 92.38 177 GLY A O 1
ATOM 1294 N N . ASN A 1 178 ? 25.915 7.845 -34.452 1.00 90.81 178 ASN A N 1
ATOM 1295 C CA . ASN A 1 178 ? 26.693 6.848 -35.185 1.00 90.81 178 ASN A CA 1
ATOM 1296 C C . ASN A 1 178 ? 25.951 5.504 -35.108 1.00 90.81 178 ASN A C 1
ATOM 1298 O O . ASN A 1 178 ? 25.383 5.184 -34.063 1.00 90.81 178 ASN A O 1
ATOM 1302 N N . ALA A 1 179 ? 26.008 4.702 -36.171 1.00 91.94 179 ALA A N 1
ATOM 1303 C CA . ALA A 1 179 ? 25.517 3.325 -36.192 1.00 91.94 179 ALA A CA 1
ATOM 1304 C C . ALA A 1 179 ? 26.617 2.383 -36.698 1.00 91.94 179 ALA A C 1
ATOM 1306 O O . ALA A 1 179 ? 27.372 2.735 -37.605 1.00 91.94 179 ALA A O 1
ATOM 1307 N N . THR A 1 180 ? 26.699 1.183 -36.128 1.00 91.56 180 THR A N 1
ATOM 1308 C CA . THR A 1 180 ? 27.572 0.100 -36.597 1.00 91.56 180 THR A CA 1
ATOM 1309 C C . THR A 1 180 ? 26.813 -1.221 -36.560 1.00 91.56 180 THR A C 1
ATOM 1311 O O . THR A 1 180 ? 25.887 -1.402 -35.771 1.00 91.56 180 THR A O 1
ATOM 1314 N N . ILE A 1 181 ? 27.197 -2.144 -37.439 1.00 91.38 181 ILE A N 1
ATOM 1315 C CA . ILE A 1 181 ? 26.574 -3.461 -37.588 1.00 91.38 181 ILE A CA 1
ATOM 1316 C C . ILE A 1 181 ? 27.636 -4.508 -37.260 1.00 91.38 181 ILE A C 1
ATOM 1318 O O . ILE A 1 181 ? 28.796 -4.373 -37.654 1.00 91.38 181 ILE A O 1
ATOM 1322 N N . THR A 1 182 ? 27.265 -5.544 -36.509 1.00 89.19 182 THR A N 1
ATOM 1323 C CA . THR A 1 182 ? 28.179 -6.645 -36.181 1.00 89.19 182 THR A CA 1
ATOM 1324 C C . THR A 1 182 ? 28.596 -7.393 -37.450 1.00 89.19 182 THR A C 1
ATOM 1326 O O . THR A 1 182 ? 27.769 -7.644 -38.324 1.00 89.19 182 THR A O 1
ATOM 1329 N N . ASN A 1 183 ? 29.869 -7.786 -37.542 1.00 92.50 183 ASN A N 1
ATOM 1330 C CA . ASN A 1 183 ? 30.387 -8.555 -38.676 1.00 92.50 183 ASN A CA 1
ATOM 1331 C C . ASN A 1 183 ? 29.532 -9.813 -38.955 1.00 92.50 183 ASN A C 1
ATOM 1333 O O . ASN A 1 183 ? 29.104 -10.496 -38.023 1.00 92.50 183 ASN A O 1
ATOM 1337 N N . GLY A 1 184 ? 29.290 -10.120 -40.233 1.00 90.81 184 GLY A N 1
ATOM 1338 C CA . GLY A 1 184 ? 28.430 -11.231 -40.653 1.00 90.81 184 GLY A CA 1
ATOM 1339 C C . GLY A 1 184 ? 26.924 -10.985 -40.475 1.00 90.81 184 GLY A C 1
ATOM 1340 O O . GLY A 1 184 ? 26.165 -11.950 -40.380 1.00 90.81 184 GLY A O 1
ATOM 1341 N N . LYS A 1 185 ? 26.481 -9.721 -40.404 1.00 91.88 185 LYS A N 1
ATOM 1342 C CA . LYS A 1 185 ? 25.065 -9.320 -40.398 1.00 91.88 185 LYS A CA 1
ATOM 1343 C C . LYS A 1 185 ? 24.774 -8.313 -41.512 1.00 91.88 185 LYS A C 1
ATOM 1345 O O . LYS A 1 185 ? 25.607 -7.462 -41.811 1.00 91.88 185 LYS A O 1
ATOM 1350 N N . SER A 1 186 ? 23.574 -8.407 -42.074 1.00 92.38 186 SER A N 1
ATOM 1351 C CA . SER A 1 186 ? 23.042 -7.496 -43.092 1.00 92.38 186 SER A CA 1
ATOM 1352 C C . SER A 1 186 ? 22.008 -6.553 -42.477 1.00 92.38 186 SER A C 1
ATOM 1354 O O . SER A 1 186 ? 21.340 -6.924 -41.511 1.00 92.38 186 SER A O 1
ATOM 1356 N N . ILE A 1 187 ? 21.819 -5.374 -43.075 1.00 91.75 187 ILE A N 1
ATOM 1357 C CA . ILE A 1 187 ? 20.521 -4.687 -43.000 1.00 91.75 187 ILE A CA 1
ATOM 1358 C C . ILE A 1 187 ? 19.594 -5.413 -43.977 1.00 91.75 187 ILE A C 1
ATOM 1360 O O . ILE A 1 187 ? 20.000 -5.678 -45.107 1.00 91.75 187 ILE A O 1
ATOM 1364 N N . LEU A 1 188 ? 18.378 -5.736 -43.547 1.00 90.69 188 LEU A N 1
ATOM 1365 C CA . LEU A 1 188 ? 17.310 -6.281 -44.384 1.00 90.69 188 LEU A CA 1
ATOM 1366 C C . LEU A 1 188 ? 16.011 -5.532 -44.046 1.00 90.69 188 LEU A C 1
ATOM 1368 O O . LEU A 1 188 ? 15.836 -5.169 -42.878 1.00 90.69 188 LEU A O 1
ATOM 1372 N N . PRO A 1 189 ? 15.110 -5.295 -45.013 1.00 90.69 189 PRO A N 1
ATOM 1373 C CA . PRO A 1 189 ? 13.747 -4.883 -44.704 1.00 90.69 189 PRO A CA 1
ATOM 1374 C C . PRO A 1 189 ? 12.976 -6.052 -44.067 1.00 90.69 189 PRO A C 1
ATOM 1376 O O . PRO A 1 189 ? 13.293 -7.217 -44.304 1.00 90.69 189 PRO A O 1
ATOM 1379 N N . ASP A 1 190 ? 11.948 -5.745 -43.274 1.00 87.81 190 ASP A N 1
ATOM 1380 C CA . ASP A 1 190 ? 11.073 -6.760 -42.655 1.00 87.81 190 ASP A CA 1
ATOM 1381 C C . ASP A 1 190 ? 10.145 -7.437 -43.686 1.00 87.81 190 ASP A C 1
ATOM 1383 O O . ASP A 1 190 ? 9.716 -8.576 -43.515 1.00 87.81 190 ASP A O 1
ATOM 1387 N N . THR A 1 191 ? 9.872 -6.748 -44.800 1.00 87.38 191 THR A N 1
ATOM 1388 C CA . THR A 1 191 ? 9.076 -7.253 -45.926 1.00 87.38 191 THR A CA 1
ATOM 1389 C C . THR A 1 191 ? 9.742 -6.940 -47.263 1.00 87.38 191 THR A C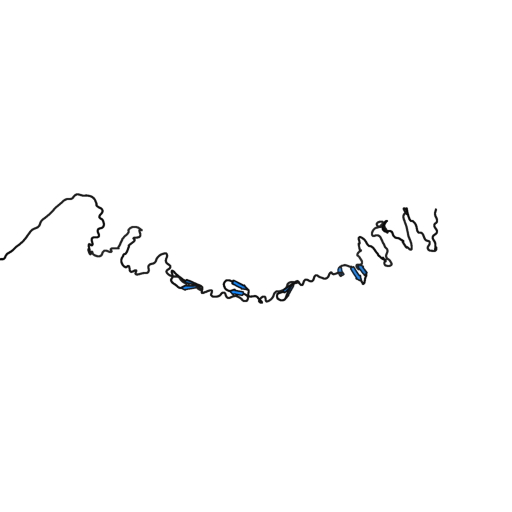 1
ATOM 1391 O O . THR A 1 191 ? 10.350 -5.883 -47.445 1.00 87.38 191 THR A O 1
ATOM 1394 N N . ASP A 1 192 ? 9.620 -7.874 -48.207 1.00 85.56 192 ASP A N 1
ATOM 1395 C CA . ASP A 1 192 ? 10.090 -7.685 -49.580 1.00 85.56 192 ASP A CA 1
ATOM 1396 C C . ASP A 1 192 ? 9.316 -6.551 -50.275 1.00 85.56 192 ASP A C 1
ATOM 1398 O O . ASP A 1 192 ? 8.107 -6.406 -50.082 1.00 85.56 192 ASP A O 1
ATOM 1402 N N . LEU A 1 193 ? 10.033 -5.724 -51.042 1.00 78.38 193 LEU A N 1
ATOM 1403 C CA . LEU A 1 193 ? 9.542 -4.499 -51.694 1.00 78.38 193 LEU A CA 1
ATOM 1404 C C . LEU A 1 193 ? 8.762 -3.527 -50.769 1.00 78.38 193 LEU A C 1
ATOM 1406 O O . LEU A 1 193 ? 7.931 -2.751 -51.242 1.00 78.38 193 LEU A O 1
ATOM 1410 N N . GLY A 1 194 ? 9.030 -3.551 -49.455 1.00 79.25 194 GLY A N 1
ATOM 1411 C CA . GLY A 1 194 ? 8.262 -2.825 -48.433 1.00 79.25 194 GLY A CA 1
ATOM 1412 C C . GLY A 1 194 ? 8.995 -1.705 -47.679 1.00 79.25 194 GLY A C 1
ATOM 1413 O O . GLY A 1 194 ? 8.511 -1.281 -46.629 1.00 79.25 194 GLY A O 1
ATOM 1414 N N . SER A 1 195 ? 10.177 -1.244 -48.111 1.00 88.12 195 SER A N 1
ATOM 1415 C CA . SER A 1 195 ? 10.941 -0.202 -47.391 1.00 88.12 195 SER A CA 1
ATOM 1416 C C . SER A 1 195 ? 11.908 0.590 -48.279 1.00 88.12 195 SER A C 1
ATOM 1418 O O . SER A 1 195 ? 12.656 0.002 -49.056 1.00 88.12 195 SER A O 1
ATOM 1420 N N . ASP A 1 196 ? 11.959 1.912 -48.085 1.00 87.31 196 ASP A N 1
ATOM 1421 C CA . ASP A 1 196 ? 12.889 2.825 -48.764 1.00 87.31 196 ASP A CA 1
ATOM 1422 C C . ASP A 1 196 ? 14.192 3.039 -47.970 1.00 87.31 196 ASP A C 1
ATOM 1424 O O . ASP A 1 196 ? 14.176 3.226 -46.749 1.00 87.31 196 ASP A O 1
ATOM 1428 N N . LEU A 1 197 ? 15.335 3.127 -48.663 1.00 89.56 197 LEU A N 1
ATOM 1429 C CA . LEU A 1 197 ? 16.609 3.551 -48.063 1.00 89.56 197 LEU A CA 1
ATOM 1430 C C . LEU A 1 197 ? 16.721 5.088 -48.040 1.00 89.56 197 LEU A C 1
ATOM 1432 O O . LEU A 1 197 ? 17.514 5.697 -48.760 1.00 89.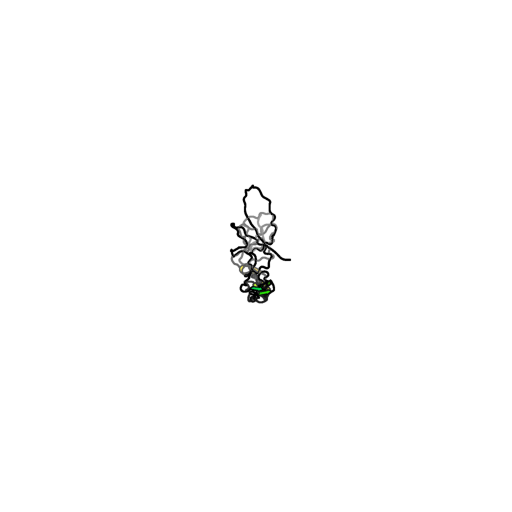56 197 LEU A O 1
ATOM 1436 N N . GLY A 1 198 ? 15.911 5.717 -47.187 1.00 87.12 198 GLY A N 1
ATOM 1437 C CA . GLY A 1 198 ? 15.818 7.174 -47.029 1.00 87.12 198 GLY A CA 1
ATOM 1438 C C . GLY A 1 198 ? 14.507 7.748 -47.573 1.00 87.12 198 GLY A C 1
ATOM 1439 O O . GLY A 1 198 ? 13.555 7.023 -47.826 1.00 87.12 198 GLY A O 1
ATOM 1440 N N . SER A 1 199 ? 14.427 9.070 -47.719 1.00 85.19 199 SER A N 1
ATOM 1441 C CA . SER A 1 199 ? 13.236 9.757 -48.244 1.00 85.19 199 SER A CA 1
ATOM 1442 C C . SER A 1 199 ? 13.586 11.127 -48.851 1.00 85.19 199 SER A C 1
ATOM 1444 O O . SER A 1 199 ? 14.715 11.592 -48.674 1.00 85.19 199 SER A O 1
ATOM 1446 N N . PRO A 1 200 ? 12.651 11.842 -49.514 1.00 82.56 200 PRO A N 1
ATOM 1447 C CA . PRO A 1 200 ? 12.915 13.171 -50.079 1.00 82.56 200 PRO A CA 1
ATOM 1448 C C . PRO A 1 200 ? 13.466 14.198 -49.071 1.00 82.56 200 PRO A C 1
ATOM 1450 O O . PRO A 1 200 ? 14.281 15.048 -49.439 1.00 82.56 200 PRO A O 1
ATOM 1453 N N . THR A 1 201 ? 13.063 14.105 -47.797 1.00 86.81 201 THR A N 1
ATOM 1454 C CA . THR A 1 201 ? 13.552 14.967 -46.705 1.00 86.81 201 THR A CA 1
ATOM 1455 C C . THR A 1 201 ? 14.726 14.366 -45.929 1.00 86.81 201 THR A C 1
ATOM 1457 O O . THR A 1 201 ? 15.483 15.120 -45.322 1.00 86.81 201 THR A O 1
ATOM 1460 N N . TYR A 1 202 ? 14.915 13.043 -45.969 1.00 86.50 202 TYR A N 1
ATOM 1461 C CA . TYR A 1 202 ? 15.967 12.316 -45.248 1.00 86.50 202 TYR A CA 1
ATOM 1462 C C . TYR A 1 202 ? 16.811 11.490 -46.228 1.00 86.50 202 TYR A C 1
ATOM 1464 O O . TYR A 1 202 ? 16.666 10.274 -46.345 1.00 86.50 202 TYR A O 1
ATOM 1472 N N . ARG A 1 203 ? 17.680 12.178 -46.975 1.00 84.94 203 ARG A N 1
ATOM 1473 C CA . ARG A 1 203 ? 18.535 11.587 -48.016 1.00 84.94 203 ARG A CA 1
ATOM 1474 C C . ARG A 1 203 ? 19.906 11.201 -47.459 1.00 84.94 203 ARG A C 1
ATOM 1476 O O . ARG A 1 203 ? 20.510 11.975 -46.719 1.00 84.94 203 ARG A O 1
ATOM 1483 N N . PHE A 1 204 ? 20.430 10.050 -47.878 1.00 84.88 204 PHE A N 1
ATOM 1484 C CA . PHE A 1 204 ? 21.834 9.696 -47.656 1.00 84.88 204 PHE A CA 1
ATOM 1485 C C . PHE A 1 204 ? 22.748 10.614 -48.478 1.00 84.88 204 PHE A C 1
ATOM 1487 O O . PHE A 1 204 ? 22.473 10.882 -49.645 1.00 84.88 204 PHE A O 1
ATOM 1494 N N . ASN A 1 205 ? 23.844 11.094 -47.879 1.00 86.75 205 ASN A N 1
ATOM 1495 C CA . ASN A 1 205 ? 24.815 11.939 -48.588 1.00 86.75 205 ASN A CA 1
ATOM 1496 C C . ASN A 1 205 ? 25.735 11.118 -49.505 1.00 86.75 205 ASN A C 1
ATOM 1498 O O . ASN A 1 205 ? 26.110 11.584 -50.570 1.00 86.75 205 ASN A O 1
ATOM 1502 N N . ASN A 1 206 ? 26.121 9.917 -49.066 1.00 84.19 206 ASN A N 1
ATOM 1503 C CA . ASN A 1 206 ? 26.926 8.952 -49.812 1.00 84.19 206 ASN A CA 1
ATOM 1504 C C . ASN A 1 206 ? 26.471 7.537 -49.429 1.00 84.19 206 ASN A C 1
ATOM 1506 O O . ASN A 1 206 ? 26.045 7.320 -48.293 1.00 84.19 206 ASN A O 1
ATOM 1510 N N . ILE A 1 207 ? 26.658 6.576 -50.332 1.00 87.50 207 ILE A N 1
ATOM 1511 C CA . ILE A 1 207 ? 26.645 5.141 -50.027 1.00 87.50 207 ILE A CA 1
ATOM 1512 C C . ILE A 1 207 ? 28.002 4.590 -50.472 1.00 87.50 207 ILE A C 1
ATOM 1514 O O . ILE A 1 207 ? 28.414 4.811 -51.607 1.00 87.50 207 ILE A O 1
ATOM 1518 N N . TYR A 1 208 ? 28.702 3.897 -49.574 1.00 85.69 208 TYR A N 1
ATOM 1519 C CA . TYR A 1 208 ? 29.981 3.246 -49.863 1.00 85.69 208 TYR A CA 1
ATOM 1520 C C . TYR A 1 208 ? 29.801 1.735 -49.734 1.00 85.69 208 TYR A C 1
ATOM 1522 O O . TYR A 1 208 ? 29.611 1.224 -48.631 1.00 85.69 208 TYR A O 1
ATOM 1530 N N . ALA A 1 209 ? 29.851 1.028 -50.860 1.00 86.31 209 ALA A N 1
ATOM 1531 C CA . ALA A 1 209 ? 29.701 -0.419 -50.936 1.00 86.31 209 ALA A CA 1
ATOM 1532 C C . ALA A 1 209 ? 30.755 -1.010 -51.882 1.00 86.31 209 ALA A C 1
ATOM 1534 O O . ALA A 1 209 ? 31.193 -0.343 -52.816 1.00 86.31 209 ALA A O 1
ATOM 1535 N N . ALA A 1 210 ? 31.159 -2.260 -51.640 1.00 87.00 210 ALA A N 1
ATOM 1536 C CA . ALA A 1 210 ? 32.099 -2.972 -52.512 1.00 87.00 210 ALA A CA 1
ATOM 1537 C C . ALA A 1 210 ? 31.443 -3.476 -53.811 1.00 87.00 210 ALA A C 1
ATOM 1539 O O . ALA A 1 210 ? 32.129 -3.694 -54.795 1.00 87.00 210 ALA A O 1
ATOM 1540 N N . ASN A 1 211 ? 30.121 -3.651 -53.817 1.00 81.25 211 ASN A N 1
ATOM 1541 C CA . ASN A 1 211 ? 29.316 -3.892 -55.012 1.00 81.25 211 ASN A CA 1
ATOM 1542 C C . ASN A 1 211 ? 28.002 -3.117 -54.849 1.00 81.25 211 ASN A C 1
ATOM 1544 O O . ASN A 1 211 ? 27.527 -2.954 -53.721 1.00 81.25 211 ASN A O 1
ATOM 1548 N N . LEU A 1 212 ? 27.419 -2.660 -55.955 1.00 82.62 212 LEU A N 1
ATOM 1549 C CA . LEU A 1 212 ? 26.101 -2.033 -56.002 1.00 82.62 212 LEU A CA 1
ATOM 1550 C C . LEU A 1 212 ? 25.353 -2.596 -57.212 1.00 82.62 212 LEU A C 1
ATOM 1552 O O . LEU A 1 212 ? 25.895 -2.611 -58.314 1.00 82.62 212 LEU A O 1
ATOM 1556 N N . GLU A 1 213 ? 24.126 -3.056 -56.995 1.00 77.88 213 GLU A N 1
ATOM 1557 C CA . GLU A 1 213 ? 23.279 -3.688 -58.005 1.00 77.88 213 GLU A CA 1
ATOM 1558 C C . GLU A 1 213 ? 21.930 -2.961 -58.055 1.00 77.88 213 GLU A C 1
ATOM 1560 O O . GLU A 1 213 ? 21.414 -2.527 -57.023 1.00 77.88 213 GLU A O 1
ATOM 1565 N N . ILE A 1 214 ? 21.404 -2.742 -59.263 1.00 75.94 214 ILE A N 1
ATOM 1566 C CA . ILE A 1 214 ? 20.202 -1.936 -59.519 1.00 75.94 214 ILE A CA 1
ATOM 1567 C C . ILE A 1 214 ? 19.383 -2.651 -60.601 1.00 75.94 214 ILE A C 1
ATOM 1569 O O . ILE A 1 214 ? 19.637 -2.488 -61.792 1.00 75.94 214 ILE A O 1
ATOM 1573 N N . GLU A 1 215 ? 18.412 -3.468 -60.188 1.00 68.88 215 GLU A N 1
ATOM 1574 C CA . GLU A 1 215 ? 17.679 -4.366 -61.098 1.00 68.88 215 GLU A CA 1
ATOM 1575 C C . GLU A 1 215 ? 16.624 -3.670 -61.979 1.00 68.88 215 GLU A C 1
ATOM 1577 O O . GLU A 1 215 ? 16.210 -4.221 -63.000 1.00 68.88 215 GLU A O 1
ATOM 1582 N N . SER A 1 216 ? 16.165 -2.464 -61.618 1.00 59.44 216 SER A N 1
ATOM 1583 C CA . SER A 1 216 ? 15.158 -1.721 -62.393 1.00 59.44 216 SER A CA 1
ATOM 1584 C C . SER A 1 216 ? 15.455 -0.218 -62.486 1.00 59.44 216 SER A C 1
ATOM 1586 O O . SER A 1 216 ? 16.149 0.359 -61.651 1.00 59.44 216 SER A O 1
ATOM 1588 N N . GLY A 1 217 ? 15.008 0.394 -63.588 1.00 56.03 217 GLY A N 1
ATOM 1589 C CA . GLY A 1 217 ? 15.606 1.613 -64.142 1.00 56.03 217 GLY A CA 1
ATOM 1590 C C . GLY A 1 217 ? 15.473 2.893 -63.308 1.00 56.03 217 GLY A C 1
ATOM 1591 O O . GLY A 1 217 ? 14.437 3.179 -62.713 1.00 56.03 217 GLY A O 1
ATOM 1592 N N . ILE A 1 218 ? 16.519 3.725 -63.369 1.00 59.16 218 ILE A N 1
ATOM 1593 C CA . ILE A 1 218 ? 16.598 5.037 -62.709 1.00 59.16 218 ILE A CA 1
ATOM 1594 C C . ILE A 1 218 ? 15.582 6.014 -63.327 1.00 59.16 218 ILE A C 1
ATOM 1596 O O . ILE A 1 218 ? 15.834 6.630 -64.366 1.00 59.16 218 ILE A O 1
ATOM 1600 N N . THR A 1 219 ? 14.446 6.226 -62.662 1.00 54.16 219 THR A N 1
ATOM 1601 C CA . THR A 1 219 ? 13.478 7.271 -63.032 1.00 54.16 219 THR A CA 1
ATOM 1602 C C . THR A 1 219 ? 13.977 8.648 -62.583 1.00 54.16 219 THR A C 1
ATOM 1604 O O . THR A 1 219 ? 13.656 9.118 -61.493 1.00 54.16 219 THR A O 1
ATOM 1607 N N . SER A 1 220 ? 14.798 9.294 -63.417 1.00 55.28 220 SER A N 1
ATOM 1608 C CA . SER A 1 220 ? 15.295 10.659 -63.172 1.00 55.28 220 SER A CA 1
ATOM 1609 C C . SER A 1 220 ? 14.138 11.689 -63.126 1.00 55.28 220 SER A C 1
ATOM 1611 O O . SER A 1 220 ? 13.069 11.443 -63.678 1.00 55.28 220 SER A O 1
ATOM 1613 N N . SER A 1 221 ? 14.268 12.855 -62.485 1.00 41.00 221 SER A N 1
ATOM 1614 C CA . SER A 1 221 ? 15.397 13.791 -62.591 1.00 41.00 221 SER A CA 1
ATOM 1615 C C . SER A 1 221 ? 16.331 13.883 -61.370 1.00 41.00 221 SER A C 1
ATOM 1617 O O . SER A 1 221 ? 15.947 14.442 -60.344 1.00 41.00 221 SER A O 1
ATOM 1619 N N . GLY A 1 222 ? 17.600 13.487 -61.554 1.00 53.66 222 GLY A N 1
ATOM 1620 C CA . GLY A 1 222 ? 18.731 13.789 -60.656 1.00 53.66 222 GLY A CA 1
ATOM 1621 C C . GLY A 1 222 ? 18.886 12.850 -59.445 1.00 53.66 222 GLY A C 1
ATOM 1622 O O . GLY A 1 222 ? 17.973 12.744 -58.639 1.00 53.66 222 GLY A O 1
ATOM 1623 N N . GLN A 1 223 ? 20.019 12.178 -59.213 1.00 45.19 223 GLN A N 1
ATOM 1624 C CA . GLN A 1 223 ? 21.230 11.985 -60.037 1.00 45.19 223 GLN A CA 1
ATOM 1625 C C . GLN A 1 223 ? 21.547 10.472 -60.094 1.00 45.19 223 GLN A C 1
ATOM 1627 O O . GLN A 1 223 ? 21.011 9.707 -59.296 1.00 45.19 223 GLN A O 1
ATOM 1632 N N . ALA A 1 224 ? 22.330 10.032 -61.082 1.00 57.22 224 ALA A N 1
ATOM 1633 C CA . ALA A 1 224 ? 22.386 8.638 -61.527 1.00 57.22 224 ALA A CA 1
ATOM 1634 C C . ALA A 1 224 ? 23.715 7.911 -61.229 1.00 57.22 224 ALA A C 1
ATOM 1636 O O . ALA A 1 224 ? 24.685 8.535 -60.816 1.00 57.22 224 ALA A O 1
ATOM 1637 N N . LEU A 1 225 ? 23.682 6.594 -61.485 1.00 51.19 225 LEU A N 1
ATOM 1638 C CA . LEU A 1 225 ? 24.743 5.645 -61.873 1.00 51.19 225 LEU A CA 1
ATOM 1639 C C . LEU A 1 225 ? 26.186 5.849 -61.358 1.00 51.19 225 LEU A C 1
ATOM 1641 O O . LEU A 1 225 ? 26.841 6.849 -61.632 1.00 51.19 225 LEU A O 1
ATOM 1645 N N . VAL A 1 226 ? 26.733 4.796 -60.737 1.00 54.69 226 VAL A N 1
ATOM 1646 C CA . VAL A 1 226 ? 28.145 4.687 -60.331 1.00 54.69 226 VAL A CA 1
ATOM 1647 C C . VAL A 1 226 ? 28.638 3.263 -60.630 1.00 54.69 226 VAL A C 1
ATOM 1649 O O . VAL A 1 226 ? 28.252 2.328 -59.933 1.00 54.69 226 VAL A O 1
ATOM 1652 N N . THR A 1 227 ? 29.503 3.098 -61.637 1.00 47.81 227 THR A N 1
ATOM 1653 C CA . THR A 1 227 ? 30.090 1.804 -62.050 1.00 47.81 227 THR A CA 1
ATOM 1654 C C . THR A 1 227 ? 31.617 1.863 -61.984 1.00 47.81 227 THR A C 1
ATOM 1656 O O . THR A 1 227 ? 32.207 2.708 -62.648 1.00 47.81 227 THR A O 1
ATOM 1659 N N . TYR A 1 228 ? 32.272 0.967 -61.236 1.00 46.56 228 TYR A N 1
ATOM 1660 C CA . TYR A 1 228 ? 33.740 0.917 -61.148 1.00 46.56 228 TYR A CA 1
ATOM 1661 C C . TYR A 1 228 ? 34.301 -0.447 -61.580 1.00 46.56 228 TYR A C 1
ATOM 1663 O O . TYR A 1 228 ? 33.701 -1.486 -61.311 1.00 46.56 228 TYR A O 1
ATOM 1671 N N . ASN A 1 229 ? 35.475 -0.447 -62.215 1.00 47.97 229 ASN A N 1
ATOM 1672 C CA . ASN A 1 229 ? 36.275 -1.651 -62.444 1.00 47.97 229 ASN A CA 1
ATOM 1673 C C . ASN A 1 229 ? 37.279 -1.799 -61.282 1.00 47.97 229 ASN A C 1
ATOM 1675 O O . ASN A 1 229 ? 38.042 -0.863 -61.044 1.00 47.97 229 ASN A O 1
ATOM 1679 N N . PRO A 1 230 ? 37.347 -2.940 -60.568 1.00 52.47 230 PRO A N 1
ATOM 1680 C CA . PRO A 1 230 ? 38.248 -3.115 -59.424 1.00 52.47 230 PRO A CA 1
ATOM 1681 C C . PRO A 1 230 ? 39.755 -3.090 -59.736 1.00 52.47 230 PRO A C 1
ATOM 1683 O O . PRO A 1 230 ? 40.550 -3.141 -58.797 1.00 52.47 230 PRO A O 1
ATOM 1686 N N . ALA A 1 231 ? 40.160 -3.005 -61.007 1.00 52.53 231 ALA A N 1
ATOM 1687 C CA . ALA A 1 231 ? 41.549 -2.760 -61.408 1.00 52.53 231 ALA A CA 1
ATOM 1688 C C . ALA A 1 231 ? 41.849 -1.294 -61.797 1.00 52.53 231 ALA A C 1
ATOM 1690 O O . ALA A 1 231 ? 43.023 -0.921 -61.837 1.00 52.53 231 ALA A O 1
ATOM 1691 N N . ASP A 1 232 ? 40.829 -0.465 -62.053 1.00 51.34 232 ASP A N 1
ATOM 1692 C CA . ASP A 1 232 ? 41.004 0.912 -62.529 1.00 51.34 232 ASP A CA 1
ATOM 1693 C C . ASP A 1 232 ? 40.904 1.927 -61.384 1.00 51.34 232 ASP A C 1
ATOM 1695 O O . ASP A 1 232 ? 40.027 1.862 -60.523 1.00 51.34 232 ASP A O 1
ATOM 1699 N N . THR A 1 233 ? 41.789 2.925 -61.390 1.00 46.88 233 THR A N 1
ATOM 1700 C CA . THR A 1 233 ? 41.795 4.016 -60.398 1.00 46.88 233 THR A CA 1
ATOM 1701 C C . THR A 1 233 ? 40.906 5.203 -60.784 1.00 46.88 233 THR A C 1
ATOM 1703 O O . THR A 1 233 ? 40.782 6.152 -60.009 1.00 46.88 233 THR A O 1
ATOM 1706 N N . THR A 1 234 ? 40.280 5.165 -61.963 1.00 47.16 234 THR A N 1
ATOM 1707 C CA . THR A 1 234 ? 39.408 6.217 -62.505 1.00 47.16 234 THR A CA 1
ATOM 1708 C C . THR A 1 234 ? 38.277 5.615 -63.330 1.00 47.16 234 THR A C 1
ATOM 1710 O O . THR A 1 234 ? 38.488 4.650 -64.057 1.00 47.16 234 THR A O 1
ATOM 1713 N N . PHE A 1 235 ? 37.096 6.224 -63.255 1.00 49.00 235 PHE A N 1
ATOM 1714 C CA . PHE A 1 235 ? 35.917 5.828 -64.023 1.00 49.00 235 PHE A CA 1
ATOM 1715 C C . PHE A 1 235 ? 36.067 6.238 -65.497 1.00 49.00 235 PHE A C 1
ATOM 1717 O O . PHE A 1 235 ? 36.532 7.343 -65.783 1.00 49.00 235 PHE A O 1
ATOM 1724 N N . ALA A 1 236 ? 35.603 5.384 -66.408 1.00 49.47 236 ALA A N 1
ATOM 1725 C CA . ALA A 1 236 ? 35.329 5.718 -67.802 1.00 49.47 236 ALA A CA 1
ATOM 1726 C C . ALA A 1 236 ? 33.870 5.348 -68.108 1.00 49.47 236 ALA A C 1
ATOM 1728 O O . ALA A 1 236 ? 33.404 4.289 -67.691 1.00 49.47 236 ALA A O 1
ATOM 1729 N N . ASP A 1 237 ? 33.162 6.242 -68.793 1.00 53.84 237 ASP A N 1
ATOM 1730 C CA . ASP A 1 237 ? 31.747 6.107 -69.144 1.00 53.84 237 ASP A CA 1
ATOM 1731 C C . ASP A 1 237 ? 31.630 5.871 -70.659 1.00 53.84 237 ASP A C 1
ATOM 1733 O O . ASP A 1 237 ? 32.243 6.605 -71.439 1.00 53.84 237 ASP A O 1
ATOM 1737 N N . GLU A 1 238 ? 30.887 4.845 -71.084 1.00 59.12 238 GLU A N 1
ATOM 1738 C CA . GLU A 1 238 ? 30.706 4.490 -72.501 1.00 59.12 238 GLU A CA 1
ATOM 1739 C C . GLU A 1 238 ? 29.220 4.302 -72.857 1.00 59.12 238 GLU A C 1
ATOM 1741 O O . GLU A 1 238 ? 28.633 3.241 -72.638 1.00 59.12 238 GLU A O 1
ATOM 1746 N N . GLY A 1 239 ? 28.636 5.331 -73.484 1.00 48.91 239 GLY A N 1
ATOM 1747 C CA . GLY A 1 239 ? 27.296 5.312 -74.086 1.00 48.91 239 GLY A CA 1
ATOM 1748 C C . GLY A 1 239 ? 26.405 6.473 -73.611 1.00 48.91 239 GLY A C 1
ATOM 1749 O O . GLY A 1 239 ? 26.168 6.610 -72.419 1.00 48.91 239 GLY A O 1
ATOM 1750 N N . ALA A 1 240 ? 25.838 7.313 -74.484 1.00 41.81 240 ALA A N 1
ATOM 1751 C CA . ALA A 1 240 ? 25.846 7.309 -75.955 1.00 41.81 240 ALA A CA 1
ATOM 1752 C C . ALA A 1 240 ? 25.653 8.727 -76.533 1.00 41.81 240 ALA A C 1
ATOM 1754 O O . ALA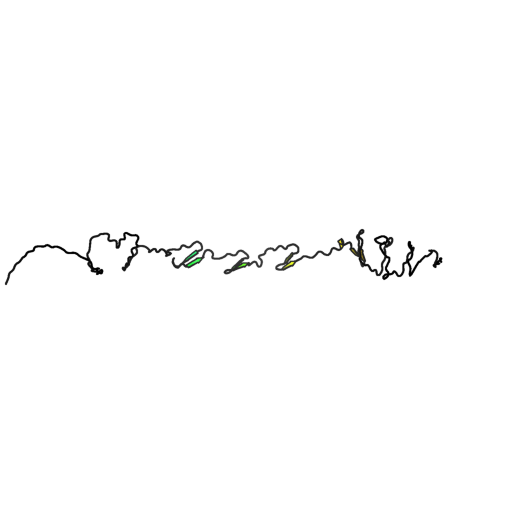 A 1 240 ? 25.123 9.593 -75.800 1.00 41.81 240 ALA A O 1
#

Radius of gyration: 71.96 Å; Cα contacts (8 Å, |Δi|>4): 101; chains: 1; bounding box: 161×32×197 Å

Solvent-accessible surface area (backbone atoms only — not comparable to full-atom values): 18297 Å² total; per-residue (Å²): 132,92,88,84,91,83,93,89,84,92,86,90,81,90,89,89,90,87,88,86,84,90,76,90,74,73,89,71,89,71,89,75,87,72,91,74,80,94,66,92,76,63,98,70,87,72,96,59,100,67,83,85,83,77,89,72,92,59,94,81,83,72,96,62,85,89,84,58,101,91,63,57,86,69,80,79,69,56,89,40,42,44,75,42,80,51,55,79,62,61,47,80,42,79,63,56,76,80,71,77,85,58,56,95,45,42,41,68,53,96,98,41,80,46,75,60,56,82,77,68,73,86,72,79,86,63,58,92,50,43,42,71,57,92,95,43,79,42,80,60,72,70,78,79,77,85,70,53,80,83,66,40,52,46,77,58,91,93,44,76,44,76,71,55,96,83,68,83,89,84,76,97,76,86,87,71,93,77,85,87,76,64,88,98,64,79,91,76,69,100,46,87,100,65,73,73,97,52,45,100,90,50,65,73,92,76,86,90,70,97,71,89,86,78,95,69,81,87,83,70,89,82,86,79,91,87,75,81,57,99,88,55,97,67,81,81,88,88,85,133

Mean predicted aligned error: 21.01 Å

Secondary structure (DSSP, 8-state):
------------------------------------------S---SSS--------S-PPPSSPPP-TT--------TTEEEES-SSS-EEEE-S-S---PPTTEEEETTEEEE--SS-----PPPTTEEEETTEEEE--PPPP---STTSEEEETTEEEE--TT-----S----SS----TT-----SSTT---SS-SSS--S----S-----S----SS-------TT-SS------

=== Feature glossary ===
Legend for the data blocks above and below:

— What the protein is —

Sequence gives the chain of amino acids in standard one-letter code (A=alanine, C=cysteine, …, Y=tyrosine), read N→C. It is the only feature that is directly encoded by the gene; all structural features are derived from the folded form of this sequence.

The annotation block draws on four external resources. InterPro: which protein families and domains the sequence belongs to. GO: standardized terms for what the protein does, what process it participates in, and where in the cell it acts. CATH: which structural fold it has in the CATH hierarchy. Organism: the species of origin.

— Where its atoms are —

Atomic coordinates in PDBx/mmCIF format — the same representation the Protein Data Bank distributes. Each line of the _atom_site loop places one backbone atom in Cartesian space (units: ångströms, origin: arbitrary).

Six rendered views show the 3D structure from the faces of a cube — i.e. along ±x, ±y, ±z. Rendering representation is drawn randomly per protein from cartoon (secondary-structure ribbons), sticks (backbone bonds), or molecular surface; coloring is either N→C rainbow (blue at the N-terminus through red at the C-terminus) or one color per chain.

— Local backbone conformation —

DSSP 8-state secondary structure assigns each residue one of H (α-helix), G (3₁₀-helix), I (π-helix), E (extended β-strand), B (isolated β-bridge), T (hydrogen-bonded turn), S (bend), or '-' (coil). The assignment is computed from backbone hydrogen-bond geometry via the Kabsch–Sander algorithm.

P-SEA three-state annotation labels each residue as helix, strand, or coil based purely on the geometry of the Cα trace. It serves as a fallback when the full backbone (and thus DSSP) is unavailable.

φ (phi) and ψ (psi) are the two rotatable backbone dihedrals per residue: φ is the C(i-1)–N–Cα–C torsion, ψ is the N–Cα–C–N(i+1) torsion, both in degrees on (−180°, 180°]. α-helical residues cluster near (−60°, −45°); β-strand residues near (−120°, +130°). A Ramachandran plot is simply a scatter of (φ, ψ) for every residue.

— Global shape and packing —

Radius of gyration (Rg) is the root-mean-square distance of Cα atoms from their centroid — a single number for overall size and compactness. A globular domain of N residues has Rg ≈ 2.2·N^0.38 Å; an extended or disordered chain has a much larger Rg. The Cα contact count is the number of residue pairs whose Cα atoms are within 8 Å and are more than four positions apart in sequence — a standard proxy for tertiary packing density. The bounding box is the smallest axis-aligned box enclosing all Cα atoms.

Accessible surface area quantifies burial. A residue with SASA near zero is packed into the hydrophobic core; one with SASA >100 Å² sits on the surface. Computed here via the Shrake–Rupley numerical algorithm with a 1.4 Å probe.

The contact map is a binary N×N matrix image: pixel (i, j) is dark where Cα_i and Cα_j are within 8 Å and |i−j|>4. Because the |i−j|>4 filter removes local helical contacts, off-diagonal stripes parallel to the main diagonal indicate parallel β-sheets; stripes perpendicular to it indicate antiparallel β-sheets. The Ramachandran plot scatters every residue's (φ, ψ) pair against the sterically allowed regions. The PAE heatmap renders the predicted-aligned-error matrix.

— Structural neighborhood —

A 3Di character summarizes, for each residue, the relative orientation of the Cα frame of its nearest spatial neighbor. Because it encodes fold topology rather than chemistry, 3Di alignments detect remote structural similarity that sequence alignment misses.

Structural nearest neighbors (via Foldseek easy-search vs the PDB). Reported per hit: target PDB id, E-value, and alignment TM-score. A TM-score above ~0.5 is the conventional threshold for 'same fold'.

— Confidence and disorder —

For AlphaFold models, the B-factor field carries pLDDT — the model's own estimate of local accuracy on a 0–100 scale. Regions with pLDDT<50 should be treated as essentially unmodeled; they often correspond to intrinsically disordered segments.

B-factor (Debye–Waller factor) reflects atomic displacement in the crystal lattice. It is an experimental observable (units Å²), not a prediction; low values mean the atom is pinned down, high values mean it moves or is heterogeneous across the crystal.

Predicted Aligned Error (PAE) is an AlphaFold confidence matrix: entry (i, j) is the expected error in the position of residue j, in ångströms, when the prediction is superimposed on the true structure at residue i. Low PAE within a block of residues means that block is internally rigid and well-predicted; high PAE between two blocks means their relative placement is uncertain even if each block individually is confident.